Protein AF-A0AAU5ZJ10-F1 (afdb_monomer_lite)

Foldseek 3Di:
DDDDDDDDDDDDDDDDDDDDDDDDDDDDDDDDDDDDDDDDDDDDDDDDDDDDDDDDDDDDDDDDDDDDDDDDDDPDPPDPPPPDDPVDPVLVVDPCQVVLLVLLVVLCVLAPVNPPDDDSPPRSVNSVVCNVVSNVRSQLSVCLAFAFKFKFWDDCPPPLAWDKDKAALDPLCQVLVVVVQVPDPPVDRDRSVRGQDRQCDVVVPVPPGSQVSNQSSVCVVNVHPGGDGNAAMKIFGWGFDDWDDDPPIIMTMTGRQWIWGFHDPPSPSARAETEDIDGRNNSPPVCSRLVRVVVCVVSGNHQEYDDDADPVRQVSCVVRPVNRVVRHD

Radius of gyration: 29.79 Å; chains: 1; bounding box: 66×53×125 Å

Secondary structure (DSSP, 8-state):
-------PPP---------------PPPP--------PPPP--------------------------------------------GGG-TTTS-TTHHHHHHHHHHHHHH-TT-TT---TTS-HHHHHHHHHHHHHHHHHHHHHHH--EEEEESPPPGGG--EEEEEE-SHHHHHHHHHHHTTS--SS---HHHHHHHHS-TT--STTSHHHHHHHHHHHHHT-SS---S-SEEEEEEEEEEEEEETTEEEEEEEEEEEEEEE-SSSSS---EEEEEEE-GGGTTTTHHHHHHHHHHHHS---EEPSPPPHHHHHHHHHH-GGGSTT--

Sequence (329 aa):
MDAAGWKPRLRGSCDSHQATHRDDRPFPRPGYSVGCCSPWPRRNAIADASARSGSGTISTTTNTGANQHGGHRRQEHFLDIPNNDESTDPATLSKLNEPIRAAYRALRALDPTDAAFGPADDHLLSVANQLGSAFEYAMYGIDVEFGPFVSWRGLPGPQWAVQVLVVATDESAAGAIEAVNKWGRMSEPVDPDDLTSYVLDDEQEWDGSSLDRAGRAYRRDCGWDFSPGQGGLYLLAVTPYSSMSFGNDDMCYGAVAGFAIVHDRDADGDYESLAHLWVAKVWRRRGVAAGLLRVARGRFPISGVEGPVTDDGLALIRASAPDLISNAE

Structure (mmCIF, N/CA/C/O backbone):
data_AF-A0AAU5ZJ10-F1
#
_entry.id   AF-A0AAU5ZJ10-F1
#
loop_
_atom_site.group_PDB
_atom_site.id
_atom_site.type_symbol
_atom_site.label_atom_id
_atom_site.label_alt_id
_atom_site.label_comp_id
_atom_site.label_asym_id
_atom_site.label_entity_id
_atom_site.label_seq_id
_atom_site.pdbx_PDB_ins_code
_atom_site.Cartn_x
_atom_site.Cartn_y
_atom_site.Cartn_z
_atom_site.occupancy
_atom_site.B_iso_or_equiv
_atom_site.auth_seq_id
_atom_site.auth_comp_id
_atom_site.auth_asym_id
_atom_site.auth_atom_id
_atom_site.pdbx_PDB_model_num
ATOM 1 N N . MET A 1 1 ? 22.600 27.211 55.222 1.00 39.25 1 MET A N 1
ATOM 2 C CA . MET A 1 1 ? 21.532 26.932 54.232 1.00 39.25 1 MET A CA 1
ATOM 3 C C . MET A 1 1 ? 22.285 26.496 53.003 1.00 39.25 1 MET A C 1
ATOM 5 O O . MET A 1 1 ? 22.772 27.329 52.249 1.00 39.25 1 MET A O 1
ATOM 9 N N . ASP A 1 2 ? 22.549 25.197 52.952 1.00 31.30 2 ASP A N 1
ATOM 10 C CA . ASP A 1 2 ? 23.723 24.670 52.273 1.00 31.30 2 ASP A CA 1
ATOM 11 C C . ASP A 1 2 ? 23.341 24.178 50.884 1.00 31.30 2 ASP A C 1
ATOM 13 O O . ASP A 1 2 ? 22.518 23.279 50.719 1.00 31.30 2 ASP A O 1
ATOM 17 N N . ALA A 1 3 ? 23.955 24.807 49.887 1.00 35.09 3 ALA A N 1
ATOM 18 C CA . ALA A 1 3 ? 23.968 24.361 48.510 1.00 35.09 3 ALA A CA 1
ATOM 19 C C . ALA A 1 3 ? 25.043 23.276 48.359 1.00 35.09 3 ALA A C 1
ATOM 21 O O . ALA A 1 3 ? 26.231 23.548 48.534 1.00 35.09 3 ALA A O 1
ATOM 22 N N . ALA A 1 4 ? 24.639 22.056 48.006 1.00 37.00 4 ALA A N 1
ATOM 23 C CA . ALA A 1 4 ? 25.556 20.991 47.619 1.00 37.00 4 ALA A CA 1
ATOM 24 C C . ALA A 1 4 ? 25.268 20.570 46.174 1.00 37.00 4 ALA A C 1
ATOM 26 O O . ALA A 1 4 ? 24.202 20.051 45.850 1.00 37.00 4 ALA A O 1
ATOM 27 N N . GLY A 1 5 ? 26.242 20.863 45.311 1.00 29.67 5 GLY A N 1
ATOM 28 C CA . GLY A 1 5 ? 26.222 20.603 43.881 1.00 29.67 5 GLY A CA 1
ATOM 29 C C . GLY A 1 5 ? 26.351 19.127 43.512 1.00 29.67 5 GLY A C 1
ATOM 30 O O . GLY A 1 5 ? 27.004 18.330 44.186 1.00 29.67 5 GLY A O 1
ATOM 31 N N . TRP A 1 6 ? 25.758 18.795 42.372 1.00 26.70 6 TRP A N 1
ATOM 32 C CA . TRP A 1 6 ? 25.850 17.496 41.721 1.00 26.70 6 TRP A CA 1
ATOM 33 C C . TRP A 1 6 ? 26.920 17.550 40.620 1.00 26.70 6 TRP A C 1
ATOM 35 O O . TRP A 1 6 ? 26.883 18.419 39.751 1.00 26.70 6 TRP A O 1
ATOM 45 N N . LYS A 1 7 ? 27.886 16.624 40.659 1.00 30.64 7 LYS A N 1
ATOM 46 C CA . LYS A 1 7 ? 28.851 16.353 39.577 1.00 30.64 7 LYS A CA 1
ATOM 47 C C . LYS A 1 7 ? 28.584 14.955 39.005 1.00 30.64 7 LYS A C 1
ATOM 49 O O . LYS A 1 7 ? 28.450 14.027 39.803 1.00 30.64 7 LYS A O 1
ATOM 54 N N . PRO A 1 8 ? 28.607 14.751 37.677 1.00 33.84 8 PRO A N 1
ATOM 55 C CA . PRO A 1 8 ? 28.562 13.415 37.098 1.00 33.84 8 PRO A CA 1
ATOM 56 C C . PRO A 1 8 ? 29.967 12.792 37.047 1.00 33.84 8 PRO A C 1
ATOM 58 O O . PRO A 1 8 ? 30.943 13.437 36.658 1.00 33.84 8 PRO A O 1
ATOM 61 N N . ARG A 1 9 ? 30.072 11.516 37.438 1.00 32.16 9 ARG A N 1
ATOM 62 C CA . ARG A 1 9 ? 31.247 10.664 37.198 1.00 32.16 9 ARG A CA 1
ATOM 63 C C . ARG A 1 9 ? 31.046 9.881 35.899 1.00 32.16 9 ARG A C 1
ATOM 65 O O . ARG A 1 9 ? 30.103 9.109 35.788 1.00 32.16 9 ARG A O 1
ATOM 72 N N . LEU A 1 10 ? 31.981 10.041 34.966 1.00 34.00 10 LEU A N 1
ATOM 73 C CA . LEU A 1 10 ? 32.241 9.122 33.856 1.00 34.00 10 LEU A CA 1
ATOM 74 C C . LEU A 1 10 ? 33.297 8.093 34.292 1.00 34.00 10 LEU A C 1
ATOM 76 O O . LEU A 1 10 ? 34.343 8.512 34.792 1.00 34.00 10 LEU A O 1
ATOM 80 N N . ARG A 1 11 ? 33.056 6.791 34.060 1.00 31.03 11 ARG A N 1
ATOM 81 C CA . ARG A 1 11 ? 34.005 5.801 33.481 1.00 31.03 11 ARG A CA 1
ATOM 82 C C . ARG A 1 11 ? 33.529 4.348 33.634 1.00 31.03 11 ARG A C 1
ATOM 84 O O . ARG A 1 11 ? 33.047 3.957 34.690 1.00 31.03 11 ARG A O 1
ATOM 91 N N . GLY A 1 12 ? 33.808 3.572 32.585 1.00 29.55 12 GLY A N 1
ATOM 92 C CA . GLY A 1 12 ? 33.719 2.109 32.469 1.00 29.55 12 GLY A CA 1
ATOM 93 C C . GLY A 1 12 ? 33.234 1.780 31.053 1.00 29.55 12 GLY A C 1
ATOM 94 O O . GLY A 1 12 ? 32.042 1.865 30.812 1.00 29.55 12 GLY A O 1
ATOM 95 N N . SER A 1 13 ? 34.067 1.678 30.009 1.00 31.50 13 SER A N 1
ATOM 96 C CA . SER A 1 13 ? 35.172 0.731 29.765 1.00 31.50 13 SER A CA 1
ATOM 97 C C . SER A 1 13 ? 34.749 -0.720 29.975 1.00 31.50 13 SER A C 1
ATOM 99 O O . SER A 1 13 ? 34.896 -1.232 31.079 1.00 31.50 13 SER A O 1
ATOM 101 N N . CYS A 1 14 ? 34.273 -1.364 28.908 1.00 29.98 14 CYS A N 1
ATOM 102 C CA . CYS A 1 14 ? 34.275 -2.816 28.776 1.00 29.98 14 CYS A CA 1
ATOM 103 C C . CYS A 1 14 ? 34.823 -3.172 27.397 1.00 29.98 14 CYS A C 1
ATOM 105 O O . CYS A 1 14 ? 34.264 -2.790 26.368 1.00 29.98 14 CYS A O 1
ATOM 107 N N . ASP A 1 15 ? 35.949 -3.868 27.446 1.00 30.17 15 ASP A N 1
ATOM 108 C CA . ASP A 1 15 ? 36.677 -4.420 26.327 1.00 30.17 15 ASP A CA 1
ATOM 109 C C . ASP A 1 15 ? 35.921 -5.563 25.644 1.00 30.17 15 ASP A C 1
ATOM 111 O O . ASP A 1 15 ? 35.110 -6.290 26.220 1.00 30.17 15 ASP A O 1
ATOM 115 N N . SER A 1 16 ? 36.279 -5.685 24.374 1.00 32.59 16 SER A N 1
ATOM 116 C CA . SER A 1 16 ? 36.190 -6.812 23.458 1.00 32.59 16 SER A CA 1
ATOM 117 C C . SER A 1 16 ? 36.130 -8.216 24.074 1.00 32.59 16 SER A C 1
ATOM 119 O O . SER A 1 16 ? 37.069 -8.651 24.736 1.00 32.59 16 SER A O 1
ATOM 121 N N . HIS A 1 17 ? 35.132 -8.995 23.651 1.00 31.25 17 HIS A N 1
ATOM 122 C CA . HIS A 1 17 ? 35.279 -10.438 23.481 1.00 31.25 17 HIS A CA 1
ATOM 123 C C . HIS A 1 17 ? 34.792 -10.851 22.091 1.00 31.25 17 HIS A C 1
ATOM 125 O O . HIS A 1 17 ? 33.609 -10.784 21.766 1.00 31.25 17 HIS A O 1
ATOM 131 N N . GLN A 1 18 ? 35.754 -11.275 21.273 1.00 33.09 18 GLN A N 1
ATOM 132 C CA . GLN A 1 18 ? 35.530 -12.101 20.097 1.00 33.09 18 GLN A CA 1
ATOM 133 C C . GLN A 1 18 ? 34.980 -13.463 20.538 1.00 33.09 18 GLN A C 1
ATOM 135 O O . GLN A 1 18 ? 35.544 -14.103 21.425 1.00 33.09 18 GLN A O 1
ATOM 140 N N . ALA A 1 19 ? 33.922 -13.922 19.876 1.00 30.83 19 ALA A N 1
ATOM 141 C CA . ALA A 1 19 ? 33.527 -15.324 19.853 1.00 30.83 19 ALA A CA 1
ATOM 142 C C . ALA A 1 19 ? 33.147 -15.692 18.415 1.00 30.83 19 ALA A C 1
ATOM 144 O O . ALA A 1 19 ? 32.050 -15.426 17.930 1.00 30.83 19 ALA A O 1
ATOM 145 N N . THR A 1 20 ? 34.124 -16.266 17.723 1.00 34.19 20 THR A N 1
ATOM 146 C CA . THR A 1 20 ? 33.994 -16.983 16.459 1.00 34.19 20 THR A CA 1
ATOM 147 C C . THR A 1 20 ? 33.373 -18.353 16.718 1.00 34.19 20 THR A C 1
ATOM 149 O O . THR A 1 20 ? 34.029 -19.202 17.314 1.00 34.19 20 THR A O 1
ATOM 152 N N . HIS A 1 21 ? 32.135 -18.573 16.280 1.00 30.94 21 HIS A N 1
ATOM 153 C CA . HIS A 1 21 ? 31.636 -19.864 15.784 1.00 30.94 21 HIS A CA 1
ATOM 154 C C . HIS A 1 21 ? 30.165 -19.701 15.395 1.00 30.94 21 HIS A C 1
ATOM 156 O O . HIS A 1 21 ? 29.316 -19.514 16.267 1.00 30.94 21 HIS A O 1
ATOM 162 N N . ARG A 1 22 ? 29.837 -19.807 14.104 1.00 29.83 22 ARG A N 1
ATOM 163 C CA . ARG A 1 22 ? 28.499 -20.250 13.708 1.00 29.83 22 ARG A CA 1
ATOM 164 C C . ARG A 1 22 ? 28.527 -20.947 12.358 1.00 29.83 22 ARG A C 1
ATOM 166 O O . ARG A 1 22 ? 29.071 -20.431 11.393 1.00 29.83 22 ARG A O 1
ATOM 173 N N . ASP A 1 23 ? 27.963 -22.143 12.411 1.00 31.19 23 ASP A N 1
ATOM 174 C CA . ASP A 1 23 ? 27.851 -23.178 11.400 1.00 31.19 23 ASP A CA 1
ATOM 175 C C . ASP A 1 23 ? 27.377 -22.707 10.023 1.00 31.19 23 ASP A C 1
ATOM 177 O O . ASP A 1 23 ? 26.283 -22.162 9.866 1.00 31.19 23 ASP A O 1
ATOM 181 N N . ASP A 1 24 ? 28.168 -23.074 9.018 1.00 33.62 24 ASP A N 1
ATOM 182 C CA . ASP A 1 24 ? 27.747 -23.234 7.635 1.00 33.62 24 ASP A CA 1
ATOM 183 C C . ASP A 1 24 ? 26.918 -24.518 7.496 1.00 33.62 24 ASP A C 1
ATOM 185 O O . ASP A 1 24 ? 27.488 -25.608 7.434 1.00 33.62 24 ASP A O 1
ATOM 189 N N . ARG A 1 25 ? 25.584 -24.412 7.389 1.00 32.62 25 ARG A N 1
ATOM 190 C CA . ARG A 1 25 ? 24.760 -25.370 6.622 1.00 32.62 25 ARG A CA 1
ATOM 191 C C . ARG A 1 25 ? 23.538 -24.694 5.983 1.00 32.62 25 ARG A C 1
ATOM 193 O O . ARG A 1 25 ? 22.911 -23.843 6.610 1.00 32.62 25 ARG A O 1
ATOM 200 N N . PRO A 1 26 ? 23.171 -25.096 4.753 1.00 31.06 26 PRO A N 1
ATOM 201 C CA . PRO A 1 26 ? 22.108 -24.470 3.979 1.00 31.06 26 PRO A CA 1
ATOM 202 C C . PRO A 1 26 ? 20.724 -24.922 4.460 1.00 31.06 26 PRO A C 1
ATOM 204 O O . PRO A 1 26 ? 20.459 -26.116 4.602 1.00 31.06 26 PRO A O 1
ATOM 207 N N . PHE A 1 27 ? 19.816 -23.967 4.660 1.00 27.80 27 PHE A N 1
ATOM 208 C CA . PHE A 1 27 ? 18.394 -24.260 4.822 1.00 27.80 27 PHE A CA 1
ATOM 209 C C . PHE A 1 27 ? 17.778 -24.636 3.463 1.00 27.80 27 PHE A C 1
ATOM 211 O O . PHE A 1 27 ? 17.961 -23.894 2.492 1.00 27.80 27 PHE A O 1
ATOM 218 N N . PRO A 1 28 ? 17.017 -25.740 3.364 1.00 30.28 28 PRO A N 1
ATOM 219 C CA . PRO A 1 28 ? 16.229 -26.025 2.176 1.00 30.28 28 PRO A CA 1
ATOM 220 C C . PRO A 1 28 ? 15.039 -25.060 2.121 1.00 30.28 28 PRO A C 1
ATOM 222 O O . PRO A 1 28 ? 14.307 -24.907 3.096 1.00 30.28 28 PRO A O 1
ATOM 225 N N . ARG A 1 29 ? 14.836 -24.413 0.970 1.00 28.98 29 ARG A N 1
ATOM 226 C CA . ARG A 1 29 ? 13.587 -23.710 0.651 1.00 28.98 29 ARG A CA 1
ATOM 227 C C . ARG A 1 29 ? 12.523 -24.748 0.276 1.00 28.98 29 ARG A C 1
ATOM 229 O O . ARG A 1 29 ? 12.745 -25.466 -0.698 1.00 28.98 29 ARG A O 1
ATOM 236 N N . PRO A 1 30 ? 11.355 -24.800 0.930 1.00 29.78 30 PRO A N 1
ATOM 237 C CA . PRO A 1 30 ? 10.164 -25.339 0.306 1.00 29.78 30 PRO A CA 1
ATOM 238 C C . PRO A 1 30 ? 9.442 -24.186 -0.397 1.00 29.78 30 PRO A C 1
ATOM 240 O O . PRO A 1 30 ? 8.893 -23.292 0.247 1.00 29.78 30 PRO A O 1
ATOM 243 N N . GLY A 1 31 ? 9.475 -24.191 -1.728 1.00 29.11 31 GLY A N 1
ATOM 244 C CA . GLY A 1 31 ? 8.540 -23.410 -2.524 1.00 29.11 31 GLY A CA 1
ATOM 245 C C . GLY A 1 31 ? 7.153 -24.031 -2.401 1.00 29.11 31 GLY A C 1
ATOM 246 O O . GLY A 1 31 ? 6.938 -25.143 -2.870 1.00 29.11 31 GLY A O 1
ATOM 247 N N . TYR A 1 32 ? 6.226 -23.312 -1.778 1.00 24.42 32 TYR A N 1
ATOM 248 C CA . TYR A 1 32 ? 4.798 -23.570 -1.901 1.00 24.42 32 TYR A CA 1
ATOM 249 C C . TYR A 1 32 ? 4.169 -22.326 -2.523 1.00 24.42 32 TYR A C 1
ATOM 251 O O . TYR A 1 32 ? 4.010 -21.308 -1.856 1.00 24.42 32 TYR A O 1
ATOM 259 N N . SER A 1 33 ? 3.853 -22.397 -3.819 1.00 23.70 33 SER A N 1
ATOM 260 C CA . SER A 1 33 ? 2.869 -21.502 -4.422 1.00 23.70 33 SER A CA 1
ATOM 261 C C . SER A 1 33 ? 1.510 -22.173 -4.260 1.00 23.70 33 SER A C 1
ATOM 263 O O . SER A 1 33 ? 1.249 -23.203 -4.884 1.00 23.70 33 SER A O 1
ATOM 265 N N . VAL A 1 34 ? 0.660 -21.623 -3.404 1.00 22.53 34 VAL A N 1
ATOM 266 C CA . VAL A 1 34 ? -0.744 -22.023 -3.318 1.00 22.53 34 VAL A CA 1
ATOM 267 C C . VAL A 1 34 ? -1.533 -20.896 -3.965 1.00 22.53 34 VAL A C 1
ATOM 269 O O . VAL A 1 34 ? -1.703 -19.833 -3.379 1.00 22.53 34 VAL A O 1
ATOM 272 N N . GLY A 1 35 ? -1.924 -21.102 -5.221 1.00 26.34 35 GLY A N 1
ATOM 273 C CA . GLY A 1 35 ? -2.884 -20.240 -5.894 1.00 26.34 35 GLY A CA 1
ATOM 274 C C . GLY A 1 35 ? -4.283 -20.579 -5.396 1.00 26.34 35 GLY A C 1
ATOM 275 O O . GLY A 1 35 ? -4.758 -21.686 -5.632 1.00 26.34 35 GLY A O 1
ATOM 276 N N . CYS A 1 36 ? -4.929 -19.629 -4.726 1.00 24.03 36 CYS A N 1
ATOM 277 C CA . CYS A 1 36 ? -6.344 -19.692 -4.380 1.00 24.03 36 CYS A CA 1
ATOM 278 C C . CYS A 1 36 ? -7.002 -18.367 -4.778 1.00 24.03 36 CYS A C 1
ATOM 280 O O . CYS A 1 36 ? -7.146 -17.468 -3.957 1.00 24.03 36 CYS A O 1
ATOM 282 N N . CYS A 1 37 ? -7.414 -18.257 -6.042 1.00 26.47 37 CYS A N 1
ATOM 283 C CA . CYS A 1 37 ? -8.462 -17.317 -6.427 1.00 26.47 37 CYS A CA 1
ATOM 284 C C . CYS A 1 37 ? -9.805 -17.984 -6.105 1.00 26.47 37 CYS A C 1
ATOM 286 O O . CYS A 1 37 ? -10.265 -18.843 -6.858 1.00 26.47 37 CYS A O 1
ATOM 288 N N . SER A 1 38 ? -10.428 -17.613 -4.988 1.00 27.84 38 SER A N 1
ATOM 289 C CA . SER A 1 38 ? -11.866 -17.832 -4.807 1.00 27.84 38 SER A CA 1
ATOM 290 C C . SER A 1 38 ? -12.598 -16.618 -5.384 1.00 27.84 38 SER A C 1
ATOM 292 O O . SER A 1 38 ? -12.324 -15.501 -4.947 1.00 27.84 38 SER A O 1
ATOM 294 N N . PRO A 1 39 ? -13.507 -16.787 -6.359 1.00 32.47 39 PRO A N 1
ATOM 295 C CA . PRO A 1 39 ? -14.248 -15.669 -6.921 1.00 32.47 39 PRO A CA 1
ATOM 296 C C . PRO A 1 39 ? -15.256 -15.143 -5.896 1.00 32.47 39 PRO A C 1
ATOM 298 O O . PRO A 1 39 ? -16.081 -15.896 -5.374 1.00 32.47 39 PRO A O 1
ATOM 301 N N . TRP A 1 40 ? -15.224 -13.836 -5.640 1.00 34.19 40 TRP A N 1
ATOM 302 C CA . TRP A 1 40 ? -16.345 -13.155 -4.999 1.00 34.19 40 TRP A CA 1
ATOM 303 C C . TRP A 1 40 ? -17.604 -13.281 -5.874 1.00 34.19 40 TRP A C 1
ATOM 305 O O . TRP A 1 40 ? -17.517 -13.198 -7.105 1.00 34.19 40 TRP A O 1
ATOM 315 N N . PRO A 1 41 ? -18.799 -13.453 -5.283 1.00 33.50 41 PRO A N 1
ATOM 316 C CA . PRO A 1 41 ? -20.035 -13.421 -6.046 1.00 33.50 41 PRO A CA 1
ATOM 317 C C . PRO A 1 41 ? -20.285 -11.992 -6.538 1.00 33.50 41 PRO A C 1
ATOM 319 O O . PRO A 1 41 ? -20.488 -11.077 -5.742 1.00 33.50 41 PRO A O 1
ATOM 322 N N . ARG A 1 42 ? -20.315 -11.803 -7.865 1.00 32.56 42 ARG A N 1
ATOM 323 C CA . ARG A 1 42 ? -20.806 -10.573 -8.502 1.00 32.56 42 ARG A CA 1
ATOM 324 C C . ARG A 1 42 ? -22.225 -10.286 -7.999 1.00 32.56 42 ARG A C 1
ATOM 326 O O . ARG A 1 42 ? -23.173 -10.938 -8.435 1.00 32.56 42 ARG A O 1
ATOM 333 N N . ARG A 1 43 ? -22.389 -9.314 -7.099 1.00 31.03 43 ARG A N 1
ATOM 334 C CA . ARG A 1 43 ? -23.691 -8.697 -6.828 1.00 31.03 43 ARG A CA 1
ATOM 335 C C . ARG A 1 43 ? -23.758 -7.356 -7.541 1.00 31.03 43 ARG A C 1
ATOM 337 O O . ARG A 1 43 ? -22.939 -6.475 -7.319 1.00 31.03 43 ARG A O 1
ATOM 344 N N . ASN A 1 44 ? -24.752 -7.256 -8.418 1.00 31.42 44 ASN A N 1
ATOM 345 C CA . ASN A 1 44 ? -25.178 -6.032 -9.075 1.00 31.42 44 ASN A CA 1
ATOM 346 C C . ASN A 1 44 ? -25.602 -5.002 -8.019 1.00 31.42 44 ASN A C 1
ATOM 348 O O . ASN A 1 44 ? -26.527 -5.274 -7.254 1.00 31.42 44 ASN A O 1
ATOM 352 N N . ALA A 1 45 ? -24.997 -3.818 -8.043 1.00 33.44 45 ALA A N 1
ATOM 353 C CA . ALA A 1 45 ? -25.638 -2.603 -7.562 1.00 33.44 45 ALA A CA 1
ATOM 354 C C . ALA A 1 45 ? -26.006 -1.762 -8.794 1.00 33.44 45 ALA A C 1
ATOM 356 O O . ALA A 1 45 ? -25.146 -1.356 -9.573 1.00 33.44 45 ALA A O 1
ATOM 357 N N . ILE A 1 46 ? -27.312 -1.609 -9.007 1.00 32.09 46 ILE A N 1
ATOM 358 C CA . ILE A 1 46 ? -27.947 -0.754 -10.013 1.00 32.09 46 ILE A CA 1
ATOM 359 C C . ILE A 1 46 ? -28.138 0.638 -9.394 1.00 32.09 46 ILE A C 1
ATOM 361 O O . ILE A 1 46 ? -28.672 0.687 -8.294 1.00 32.09 46 ILE A O 1
ATOM 365 N N . ALA A 1 47 ? -27.731 1.673 -10.151 1.00 35.34 47 ALA A N 1
ATOM 366 C CA . ALA A 1 47 ? -28.261 3.049 -10.328 1.00 35.34 47 ALA A CA 1
ATOM 367 C C . ALA A 1 47 ? -28.765 3.845 -9.087 1.00 35.34 47 ALA A C 1
ATOM 369 O O . ALA A 1 47 ? -29.395 3.303 -8.195 1.00 35.34 47 ALA A O 1
ATOM 370 N N . ASP A 1 48 ? -28.622 5.170 -8.979 1.00 32.97 48 ASP A N 1
ATOM 371 C CA . ASP A 1 48 ? -28.898 6.181 -10.004 1.00 32.97 48 ASP A CA 1
ATOM 372 C C . ASP A 1 48 ? -28.515 7.608 -9.524 1.00 32.97 48 ASP A C 1
ATOM 374 O O . ASP A 1 48 ? -28.319 7.825 -8.329 1.00 32.97 48 ASP A O 1
ATOM 378 N N . ALA A 1 49 ? -28.575 8.568 -10.462 1.00 30.16 49 ALA A N 1
ATOM 379 C CA . ALA A 1 49 ? -28.516 10.043 -10.348 1.00 30.16 49 ALA A CA 1
ATOM 380 C C . ALA A 1 49 ? -27.118 10.714 -10.384 1.00 30.16 49 ALA A C 1
ATOM 382 O O . ALA A 1 49 ? -26.240 10.402 -9.600 1.00 30.16 49 ALA A O 1
ATOM 383 N N . SER A 1 50 ? -26.840 11.728 -11.212 1.00 32.41 50 SER A N 1
ATOM 384 C CA . SER A 1 50 ? -27.623 12.418 -12.245 1.00 32.41 50 SER A CA 1
ATOM 385 C C . SER A 1 50 ? -26.695 13.194 -13.188 1.00 32.41 50 SER A C 1
ATOM 387 O O . SER A 1 50 ? -25.668 13.737 -12.795 1.00 32.41 50 SER A O 1
ATOM 389 N N . ALA A 1 51 ? -27.126 13.269 -14.444 1.00 33.66 51 ALA A N 1
ATOM 390 C CA . ALA A 1 51 ? -26.484 13.927 -15.570 1.00 33.66 51 ALA A CA 1
ATOM 391 C C . ALA A 1 51 ? -26.598 15.466 -15.575 1.00 33.66 51 ALA A C 1
ATOM 393 O O . ALA A 1 51 ? -27.617 16.021 -15.170 1.00 33.66 51 ALA A O 1
ATOM 394 N N . ARG A 1 52 ? -25.617 16.131 -16.208 1.00 32.47 52 ARG A N 1
ATOM 395 C CA . ARG A 1 52 ? -25.764 17.348 -17.044 1.00 32.47 52 ARG A CA 1
ATOM 396 C C . ARG A 1 52 ? -24.594 17.370 -18.045 1.00 32.47 52 ARG A C 1
ATOM 398 O O . ARG A 1 52 ? -23.450 17.504 -17.652 1.00 32.47 52 ARG A O 1
ATOM 405 N N . SER A 1 53 ? -24.821 16.984 -19.303 1.00 34.81 53 SER A N 1
ATOM 406 C CA . SER A 1 53 ? -25.205 17.859 -20.429 1.00 34.81 53 SER A CA 1
ATOM 407 C C . SER A 1 53 ? -24.077 18.790 -20.895 1.00 34.81 53 SER A C 1
ATOM 409 O O . SER A 1 53 ? -23.924 19.891 -20.374 1.00 34.81 53 SER A O 1
ATOM 411 N N . GLY A 1 54 ? -23.380 18.386 -21.960 1.00 32.66 54 GLY A N 1
ATOM 412 C CA . GLY A 1 54 ? -22.429 19.214 -22.705 1.00 32.66 54 GLY A CA 1
ATOM 413 C C . GLY A 1 54 ? -22.180 18.649 -24.103 1.00 32.66 54 GLY A C 1
ATOM 414 O O . GLY A 1 54 ? -21.169 18.011 -24.354 1.00 32.66 54 GLY A O 1
ATOM 415 N N . SER A 1 55 ? -23.159 18.840 -24.988 1.00 37.06 55 SER A N 1
ATOM 416 C CA . SER A 1 55 ? -23.147 18.483 -26.412 1.00 37.06 55 SER A CA 1
ATOM 417 C C . SER A 1 55 ? -22.039 19.222 -27.177 1.00 37.06 55 SER A C 1
ATOM 419 O O . SER A 1 55 ? -22.062 20.449 -27.239 1.00 37.06 55 SER A O 1
ATOM 421 N N . GLY A 1 56 ? -21.124 18.485 -27.815 1.00 33.09 56 GLY A N 1
ATOM 422 C CA . GLY A 1 56 ? -20.086 19.013 -28.706 1.00 33.09 56 GLY A CA 1
ATOM 423 C C . GLY A 1 56 ? -20.056 18.251 -30.032 1.00 33.09 56 GLY A C 1
ATOM 424 O O . GLY A 1 56 ? -19.686 17.085 -30.091 1.00 33.09 56 GLY A O 1
ATOM 425 N N . THR A 1 57 ? -20.511 18.930 -31.075 1.00 36.84 57 THR A N 1
ATOM 426 C CA . THR A 1 57 ? -20.834 18.471 -32.429 1.00 36.84 57 THR A CA 1
ATOM 427 C C . THR A 1 57 ? -19.632 17.939 -33.222 1.00 36.84 57 THR A C 1
ATOM 429 O O . THR A 1 57 ? -18.599 18.595 -33.320 1.00 36.84 57 THR A O 1
ATOM 432 N N . ILE A 1 58 ? -19.811 16.784 -33.872 1.00 38.16 58 ILE A N 1
ATOM 433 C CA . ILE A 1 58 ? -18.914 16.228 -34.896 1.00 38.16 58 ILE A CA 1
ATOM 434 C C . ILE A 1 58 ? -19.195 16.938 -36.227 1.00 38.16 58 ILE A C 1
ATOM 436 O O . ILE A 1 58 ? -20.286 16.807 -36.784 1.00 38.16 58 ILE A O 1
ATOM 440 N N . SER A 1 59 ? -18.210 17.665 -36.756 1.00 36.12 59 SER A N 1
ATOM 441 C CA . SER A 1 59 ? -18.247 18.194 -38.124 1.00 36.12 59 SER A CA 1
ATOM 442 C C . SER A 1 59 ? -17.594 17.202 -39.081 1.00 36.12 59 SER A C 1
ATOM 444 O O . SER A 1 59 ? -16.378 17.035 -39.106 1.00 36.12 59 SER A O 1
ATOM 446 N N . THR A 1 60 ? -18.440 16.553 -39.875 1.00 34.91 60 THR A N 1
ATOM 447 C CA . THR A 1 60 ? -18.066 15.685 -40.993 1.00 34.91 60 THR A CA 1
ATOM 448 C C . THR A 1 60 ? -17.929 16.554 -42.240 1.00 34.91 60 THR A C 1
ATOM 450 O O . THR A 1 60 ? -18.929 17.066 -42.740 1.00 34.91 60 THR A O 1
ATOM 453 N N . THR A 1 61 ? -16.715 16.740 -42.757 1.00 33.78 61 THR A N 1
ATOM 454 C CA . THR A 1 61 ? -16.505 17.454 -44.025 1.00 33.78 61 THR A CA 1
ATOM 455 C C . THR A 1 61 ? -16.441 16.446 -45.166 1.00 33.78 61 THR A C 1
ATOM 457 O O . THR A 1 61 ? -15.414 15.824 -45.424 1.00 33.78 61 THR A O 1
ATOM 460 N N . THR A 1 62 ? -17.563 16.278 -45.861 1.00 40.41 62 THR A N 1
ATOM 461 C CA . THR A 1 62 ? -17.626 15.697 -47.205 1.00 40.41 62 THR A CA 1
ATOM 462 C C . THR A 1 62 ? -16.973 16.646 -48.201 1.00 40.41 62 THR A C 1
ATOM 464 O O . THR A 1 62 ? -17.395 17.797 -48.302 1.00 40.41 62 THR A O 1
ATOM 467 N N . ASN A 1 63 ? -16.007 16.163 -48.985 1.00 35.00 63 ASN A N 1
ATOM 468 C CA . ASN A 1 63 ? -15.613 16.831 -50.221 1.00 35.00 63 ASN A CA 1
ATOM 469 C C . ASN A 1 63 ? -15.596 15.828 -51.376 1.00 35.00 63 ASN A C 1
ATOM 471 O O . ASN A 1 63 ? -14.699 14.999 -51.517 1.00 35.00 63 ASN A O 1
ATOM 475 N N . THR A 1 64 ? -16.649 15.923 -52.181 1.00 40.47 64 THR A N 1
ATOM 476 C CA . THR A 1 64 ? -16.850 15.231 -53.449 1.00 40.47 64 THR A CA 1
ATOM 477 C C . THR A 1 64 ? -16.257 16.114 -54.541 1.00 40.47 64 THR A C 1
ATOM 479 O O . THR A 1 64 ? -16.780 17.191 -54.815 1.00 40.47 64 THR A O 1
ATOM 482 N N . GLY A 1 65 ? -15.163 15.680 -55.160 1.00 38.53 65 GLY A N 1
ATOM 483 C CA . GLY A 1 65 ? -14.515 16.396 -56.256 1.00 38.53 65 GLY A CA 1
ATOM 484 C C . GLY A 1 65 ? -14.136 15.434 -57.367 1.00 38.53 65 GLY A C 1
ATOM 485 O O . GLY A 1 65 ? -13.030 14.904 -57.387 1.00 38.53 65 GLY A O 1
ATOM 486 N N . ALA A 1 66 ? -15.076 15.194 -58.277 1.00 46.16 66 ALA A N 1
ATOM 487 C CA . ALA A 1 66 ? -14.818 14.547 -59.550 1.00 46.16 66 ALA A CA 1
ATOM 488 C C . ALA A 1 66 ? -13.954 15.467 -60.423 1.00 46.16 66 ALA A C 1
ATOM 490 O O . ALA A 1 66 ? -14.330 16.610 -60.661 1.00 46.16 66 ALA A O 1
ATOM 491 N N . ASN A 1 67 ? -12.839 14.957 -60.943 1.00 42.84 67 ASN A N 1
ATOM 492 C CA . ASN A 1 67 ? -12.285 15.451 -62.197 1.00 42.84 67 ASN A CA 1
ATOM 493 C C . ASN A 1 67 ? -11.542 14.331 -62.926 1.00 42.84 67 ASN A C 1
ATOM 495 O O . ASN A 1 67 ? -10.501 13.840 -62.497 1.00 42.84 67 ASN A O 1
ATOM 499 N N . GLN A 1 68 ? -12.141 13.932 -64.044 1.00 45.72 68 GLN A N 1
ATOM 500 C CA . GLN A 1 68 ? -11.526 13.139 -65.092 1.00 45.72 68 GLN A CA 1
ATOM 501 C C . GLN A 1 68 ? -10.631 14.067 -65.912 1.00 45.72 68 GLN A C 1
ATOM 503 O O . GLN A 1 68 ? -11.136 15.022 -66.488 1.00 45.72 68 GLN A O 1
ATOM 508 N N . HIS A 1 69 ? -9.346 13.751 -66.040 1.00 42.66 69 HIS A N 1
ATOM 509 C CA . HIS A 1 69 ? -8.587 14.081 -67.243 1.00 42.66 69 HIS A CA 1
ATOM 510 C C . HIS A 1 69 ? -7.479 13.054 -67.456 1.00 42.66 69 HIS A C 1
ATOM 512 O O . HIS A 1 69 ? -6.639 12.816 -66.592 1.00 42.66 69 HIS A O 1
ATOM 518 N N . GLY A 1 70 ? -7.533 12.415 -68.625 1.00 45.25 70 GLY A N 1
ATOM 519 C CA . GLY A 1 70 ? -6.494 11.530 -69.116 1.00 45.25 70 GLY A CA 1
ATOM 520 C C . GLY A 1 70 ? -5.227 12.300 -69.472 1.00 45.25 70 GLY A C 1
ATOM 521 O O . GLY A 1 70 ? -5.272 13.452 -69.894 1.00 45.25 70 GLY A O 1
ATOM 522 N N . GLY A 1 71 ? -4.091 11.629 -69.328 1.00 37.97 71 GLY A N 1
ATOM 523 C CA . GLY A 1 71 ? -2.803 12.182 -69.708 1.00 37.97 71 GLY A CA 1
ATOM 524 C C . GLY A 1 71 ? -1.679 11.214 -69.387 1.00 37.97 71 GLY A C 1
ATOM 525 O O . GLY A 1 71 ? -1.288 11.073 -68.241 1.00 37.97 71 GLY A O 1
ATOM 526 N N . HIS A 1 72 ? -1.191 10.545 -70.428 1.00 40.25 72 HIS A N 1
ATOM 527 C CA . HIS A 1 72 ? 0.152 9.983 -70.555 1.00 40.25 72 HIS A CA 1
ATOM 528 C C . HIS A 1 72 ? 0.732 9.180 -69.382 1.00 40.25 72 HIS A C 1
ATOM 530 O O . HIS A 1 72 ? 1.406 9.676 -68.486 1.00 40.25 72 HIS A O 1
ATOM 536 N N . ARG A 1 73 ? 0.604 7.862 -69.553 1.00 50.00 73 ARG A N 1
ATOM 537 C CA . ARG A 1 73 ? 1.434 6.801 -68.984 1.00 50.00 73 ARG A CA 1
ATOM 538 C C . ARG A 1 73 ? 2.921 7.045 -69.315 1.00 50.00 73 ARG A C 1
ATOM 540 O O . ARG A 1 73 ? 3.446 6.479 -70.269 1.00 50.00 73 ARG A O 1
ATOM 547 N N . ARG A 1 74 ? 3.600 7.898 -68.544 1.00 45.06 74 ARG A N 1
ATOM 548 C CA . ARG A 1 74 ? 5.052 7.823 -68.354 1.00 45.06 74 ARG A CA 1
ATOM 549 C C . ARG A 1 74 ? 5.284 6.764 -67.283 1.00 45.06 74 ARG A C 1
ATOM 551 O O . ARG A 1 74 ? 4.934 6.966 -66.127 1.00 45.06 74 ARG A O 1
ATOM 558 N N . GLN A 1 75 ? 5.827 5.619 -67.692 1.00 47.22 75 GLN A N 1
ATOM 559 C CA . GLN A 1 75 ? 6.583 4.757 -66.790 1.00 47.22 75 GLN A CA 1
ATOM 560 C C . GLN A 1 75 ? 7.796 5.573 -66.344 1.00 47.22 75 GLN A C 1
ATOM 562 O O . GLN A 1 75 ? 8.841 5.564 -66.990 1.00 47.22 75 GLN A O 1
ATOM 567 N N . GLU A 1 76 ? 7.623 6.367 -65.294 1.00 43.03 76 GLU A N 1
ATOM 568 C CA . GLU A 1 76 ? 8.767 6.776 -64.507 1.00 43.03 76 GLU A CA 1
ATOM 569 C C . GLU A 1 76 ? 9.276 5.501 -63.849 1.00 43.03 76 GLU A C 1
ATOM 571 O O . GLU A 1 76 ? 8.527 4.794 -63.172 1.00 43.03 76 GLU A O 1
ATOM 576 N N . HIS A 1 77 ? 10.530 5.175 -64.153 1.00 49.00 77 HIS A N 1
ATOM 577 C CA . HIS A 1 77 ? 11.366 4.311 -63.344 1.00 49.00 77 HIS A CA 1
ATOM 578 C C . HIS A 1 77 ? 11.329 4.863 -61.918 1.00 49.00 77 HIS A C 1
ATOM 580 O O . HIS A 1 77 ? 12.160 5.684 -61.530 1.00 49.00 77 HIS A O 1
ATOM 586 N N . PHE A 1 78 ? 10.308 4.460 -61.162 1.00 43.47 78 PHE A N 1
ATOM 587 C CA . PHE A 1 78 ? 10.331 4.504 -59.719 1.00 43.47 78 PHE A CA 1
ATOM 588 C C . PHE A 1 78 ? 11.550 3.674 -59.367 1.00 43.47 78 PHE A C 1
ATOM 590 O O . PHE A 1 78 ? 11.591 2.492 -59.703 1.00 43.47 78 PHE A O 1
ATOM 597 N N . LEU A 1 79 ? 12.580 4.372 -58.893 1.00 46.31 79 LEU A N 1
ATOM 598 C CA . LEU A 1 79 ? 13.897 3.841 -58.592 1.00 46.31 79 LEU A CA 1
ATOM 599 C C . LEU A 1 79 ? 13.740 2.416 -58.068 1.00 46.31 79 LEU A C 1
ATOM 601 O O . LEU A 1 79 ? 13.047 2.210 -57.069 1.00 46.31 79 LEU A O 1
ATOM 605 N N . ASP A 1 80 ? 14.370 1.459 -58.751 1.00 46.19 80 ASP A N 1
ATOM 606 C CA . ASP A 1 80 ? 14.774 0.205 -58.135 1.00 46.19 80 ASP A CA 1
ATOM 607 C C . ASP A 1 80 ? 15.688 0.609 -56.972 1.00 46.19 80 ASP A C 1
ATOM 609 O O . ASP A 1 80 ? 16.907 0.703 -57.113 1.00 46.19 80 ASP A O 1
ATOM 613 N N . ILE A 1 81 ? 15.081 0.976 -55.840 1.00 48.25 81 ILE A N 1
ATOM 614 C CA . ILE A 1 81 ? 15.767 1.055 -54.566 1.00 48.25 81 ILE A CA 1
ATOM 615 C C . ILE A 1 81 ? 16.220 -0.387 -54.373 1.00 48.25 81 ILE A C 1
ATOM 617 O O . ILE A 1 81 ? 15.352 -1.265 -54.284 1.00 48.25 81 ILE A O 1
ATOM 621 N N . PRO A 1 82 ? 17.535 -0.666 -54.433 1.00 48.34 82 PRO A N 1
ATOM 622 C CA . PRO A 1 82 ? 18.027 -2.020 -54.254 1.00 48.34 82 PRO A CA 1
ATOM 623 C C . PRO A 1 82 ? 17.391 -2.547 -52.977 1.00 48.34 82 PRO A C 1
ATOM 625 O O . PRO A 1 82 ? 17.413 -1.836 -51.973 1.00 48.34 82 PRO A O 1
ATOM 628 N N . ASN A 1 83 ? 16.757 -3.724 -53.060 1.00 51.59 83 ASN A N 1
ATOM 629 C CA . ASN A 1 83 ? 16.177 -4.409 -51.910 1.00 51.59 83 ASN A CA 1
ATOM 630 C C . ASN A 1 83 ? 17.156 -4.257 -50.755 1.00 51.59 83 ASN A C 1
ATOM 632 O O . ASN A 1 83 ? 18.273 -4.772 -50.827 1.00 51.59 83 ASN A O 1
ATOM 636 N N . ASN A 1 84 ? 16.741 -3.425 -49.798 1.00 50.28 84 ASN A N 1
ATOM 637 C CA . ASN A 1 84 ? 17.571 -2.949 -48.718 1.00 50.28 84 ASN A CA 1
ATOM 638 C C . ASN A 1 84 ? 18.223 -4.163 -48.081 1.00 50.28 84 ASN A C 1
ATOM 640 O O . ASN A 1 84 ? 17.532 -5.079 -47.637 1.00 50.28 84 ASN A O 1
ATOM 644 N N . ASP A 1 85 ? 19.549 -4.146 -48.075 1.00 53.50 85 ASP A N 1
ATOM 645 C CA . ASP A 1 85 ? 20.345 -4.959 -47.183 1.00 53.50 85 ASP A CA 1
ATOM 646 C C . ASP A 1 85 ? 19.691 -4.843 -45.793 1.00 53.50 85 ASP A C 1
ATOM 648 O O . ASP A 1 85 ? 19.650 -3.750 -45.211 1.00 53.50 85 ASP A O 1
ATOM 652 N N . GLU A 1 86 ? 19.120 -5.942 -45.281 1.00 53.50 86 GLU A N 1
ATOM 653 C CA . GLU A 1 86 ? 18.569 -6.040 -43.916 1.00 53.50 86 GLU A CA 1
ATOM 654 C C . GLU A 1 86 ? 19.610 -5.597 -42.862 1.00 53.50 86 GLU A C 1
ATOM 656 O O . GLU A 1 86 ? 19.279 -5.367 -41.702 1.00 53.50 86 GLU A O 1
ATOM 661 N N . SER A 1 87 ? 20.870 -5.403 -43.268 1.00 55.41 87 SER A N 1
ATOM 662 C CA . SER A 1 87 ? 21.995 -4.934 -42.468 1.00 55.41 87 SER A CA 1
ATOM 663 C C . SER A 1 87 ? 21.993 -3.444 -42.090 1.00 55.41 87 SER A C 1
ATOM 665 O O . SER A 1 87 ? 22.983 -2.988 -41.515 1.00 55.41 87 SER A O 1
ATOM 667 N N . THR A 1 88 ? 20.964 -2.657 -42.426 1.00 60.78 88 THR A N 1
ATOM 668 C CA . THR A 1 88 ? 20.980 -1.198 -42.175 1.00 60.78 88 THR A CA 1
ATOM 669 C C . THR A 1 88 ? 19.762 -0.673 -41.425 1.00 60.78 88 THR A C 1
ATOM 671 O O . THR A 1 88 ? 19.382 0.482 -41.603 1.00 60.78 88 THR A O 1
ATOM 674 N N . ASP A 1 89 ? 19.150 -1.481 -40.556 1.00 68.06 89 ASP A N 1
ATOM 675 C CA . ASP A 1 89 ? 18.185 -0.942 -39.596 1.00 68.06 89 ASP A CA 1
ATOM 676 C C . ASP A 1 89 ? 18.904 0.076 -38.679 1.00 68.06 89 ASP A C 1
ATOM 678 O O . ASP A 1 89 ? 19.769 -0.318 -37.884 1.00 68.06 89 ASP A O 1
ATOM 682 N N . PRO A 1 90 ? 18.586 1.385 -38.746 1.00 65.94 90 PRO A N 1
ATOM 683 C CA . PRO A 1 90 ? 19.221 2.400 -37.908 1.00 65.94 90 PRO A CA 1
ATOM 684 C C . PRO A 1 90 ? 19.049 2.120 -36.408 1.00 65.94 90 PRO A C 1
ATOM 686 O O . PRO A 1 90 ? 19.859 2.581 -35.600 1.00 65.94 90 PRO A O 1
ATOM 689 N N . ALA A 1 91 ? 18.047 1.326 -36.021 1.00 61.69 91 ALA A N 1
ATOM 690 C CA . ALA A 1 91 ? 17.875 0.874 -34.652 1.00 61.69 91 ALA A CA 1
ATOM 691 C C . ALA A 1 91 ? 18.956 -0.123 -34.206 1.00 61.69 91 ALA A C 1
ATOM 693 O O . ALA A 1 91 ? 19.380 -0.082 -33.050 1.00 61.69 91 ALA A O 1
ATOM 694 N N . THR A 1 92 ? 19.464 -0.966 -35.109 1.00 65.25 92 THR A N 1
ATOM 695 C CA . THR A 1 92 ? 20.580 -1.883 -34.810 1.00 65.25 92 THR A CA 1
ATOM 696 C C . THR A 1 92 ? 21.925 -1.165 -34.717 1.00 65.25 92 THR A C 1
ATOM 698 O O . THR A 1 92 ? 22.789 -1.582 -33.948 1.00 65.25 92 THR A O 1
ATOM 701 N N . LEU A 1 93 ? 22.073 -0.038 -35.421 1.00 62.06 93 LEU A N 1
ATOM 702 C CA . LEU A 1 93 ? 23.273 0.807 -35.401 1.00 62.06 93 LEU A CA 1
ATOM 703 C C . LEU A 1 93 ? 23.306 1.797 -34.223 1.00 62.06 93 LEU A C 1
ATOM 705 O O . LEU A 1 93 ? 24.330 2.441 -33.976 1.00 62.06 93 LEU A O 1
ATOM 709 N N . SER A 1 94 ? 22.205 1.935 -33.480 1.00 79.62 94 SER A N 1
ATOM 710 C CA . SER A 1 94 ? 22.141 2.841 -32.338 1.00 79.62 94 SER A CA 1
ATOM 711 C C . SER A 1 94 ? 22.965 2.321 -31.162 1.00 79.62 94 SER A C 1
ATOM 713 O O . SER A 1 94 ? 22.748 1.217 -30.662 1.00 79.62 94 SER A O 1
ATOM 715 N N . LYS A 1 95 ? 23.836 3.178 -30.616 1.00 90.12 95 LYS A N 1
ATOM 716 C CA . LYS A 1 95 ? 24.562 2.912 -29.359 1.00 90.12 95 LYS A CA 1
ATOM 717 C C . LYS A 1 95 ? 23.631 2.703 -28.154 1.00 90.12 95 LYS A C 1
ATOM 719 O O . LYS A 1 95 ? 24.092 2.249 -27.113 1.00 90.12 95 LYS A O 1
ATOM 724 N N . LEU A 1 96 ? 22.345 3.042 -28.283 1.00 88.75 96 LEU A N 1
ATOM 725 C CA . LEU A 1 96 ? 21.331 2.864 -27.242 1.00 88.75 96 LEU A CA 1
ATOM 726 C C . LEU A 1 96 ? 20.631 1.501 -27.295 1.00 88.75 96 LEU A C 1
ATOM 728 O O . LEU A 1 96 ? 19.942 1.163 -26.339 1.00 88.75 96 LEU A O 1
ATOM 732 N N . ASN A 1 97 ? 20.816 0.715 -28.362 1.00 89.75 97 ASN A N 1
ATOM 733 C CA . ASN A 1 97 ? 20.137 -0.568 -28.539 1.00 89.75 97 ASN A CA 1
ATOM 734 C C . ASN A 1 97 ? 20.380 -1.514 -27.349 1.00 89.75 97 ASN A C 1
ATOM 736 O O . ASN A 1 97 ? 19.442 -1.902 -26.652 1.00 89.75 97 ASN A O 1
ATOM 740 N N . GLU A 1 98 ? 21.649 -1.809 -27.053 1.00 93.25 98 GLU A N 1
ATOM 741 C CA . GLU A 1 98 ? 21.991 -2.744 -25.978 1.00 93.25 98 GLU A CA 1
ATOM 742 C C . GLU A 1 98 ? 21.653 -2.212 -24.573 1.00 93.25 98 GLU A C 1
ATOM 744 O O . GLU A 1 98 ? 21.051 -2.961 -23.801 1.00 93.25 98 GLU A O 1
ATOM 749 N N . PRO A 1 99 ? 21.923 -0.934 -24.223 1.00 95.50 99 PRO A N 1
ATOM 750 C CA . PRO A 1 99 ? 21.471 -0.368 -22.951 1.00 95.50 99 PRO A CA 1
ATOM 751 C C . PRO A 1 99 ? 19.953 -0.442 -22.736 1.00 95.50 99 PRO A C 1
ATOM 753 O O . PRO A 1 99 ? 19.517 -0.809 -21.646 1.00 95.50 99 PRO A O 1
ATOM 756 N N . ILE A 1 100 ? 19.143 -0.145 -23.761 1.00 93.19 100 ILE A N 1
ATOM 757 C CA . ILE A 1 100 ? 17.676 -0.207 -23.661 1.00 93.19 100 ILE A CA 1
ATOM 758 C C . ILE A 1 100 ? 17.219 -1.650 -23.433 1.00 93.19 100 ILE A C 1
ATOM 760 O O . ILE A 1 100 ? 16.421 -1.905 -22.532 1.00 93.19 100 ILE A O 1
ATOM 764 N N . ARG A 1 101 ? 17.755 -2.616 -24.189 1.00 94.38 101 ARG A N 1
ATOM 765 C CA . ARG A 1 101 ? 17.418 -4.039 -24.005 1.00 94.38 101 ARG A CA 1
ATOM 766 C C . ARG A 1 101 ? 17.883 -4.576 -22.658 1.00 94.38 101 ARG A C 1
ATOM 768 O O . ARG A 1 101 ? 17.184 -5.381 -22.047 1.00 94.38 101 ARG A O 1
ATOM 775 N N . ALA A 1 102 ? 19.053 -4.156 -22.182 1.00 95.88 102 ALA A N 1
ATOM 776 C CA . ALA A 1 102 ? 19.554 -4.523 -20.862 1.00 95.88 102 ALA A CA 1
ATOM 777 C C . ALA A 1 102 ? 18.637 -3.989 -19.751 1.00 95.88 102 ALA A C 1
ATOM 779 O O . ALA A 1 102 ? 18.240 -4.761 -18.879 1.00 95.88 102 ALA A O 1
ATOM 780 N N . ALA A 1 103 ? 18.237 -2.715 -19.823 1.00 95.38 103 ALA A N 1
ATOM 781 C CA . ALA A 1 103 ? 17.287 -2.122 -18.884 1.00 95.38 103 ALA A CA 1
ATOM 782 C C . ALA A 1 103 ? 15.932 -2.842 -18.921 1.00 95.38 103 ALA A C 1
ATOM 784 O O . ALA A 1 103 ? 15.414 -3.230 -17.878 1.00 95.38 103 ALA A O 1
ATOM 785 N N . TYR A 1 104 ? 15.399 -3.108 -20.115 1.00 94.25 104 TYR A N 1
ATOM 786 C CA . TYR A 1 104 ? 14.144 -3.837 -20.286 1.00 94.25 104 TYR A CA 1
ATOM 787 C C . TYR A 1 104 ? 14.192 -5.248 -19.681 1.00 94.25 104 TYR A C 1
ATOM 789 O O . TYR A 1 104 ? 13.294 -5.628 -18.932 1.00 94.25 104 TYR A O 1
ATOM 797 N N . ARG A 1 105 ? 15.267 -6.012 -19.933 1.00 94.50 105 ARG A N 1
ATOM 798 C CA . ARG A 1 105 ? 15.476 -7.342 -19.329 1.00 94.50 105 ARG A CA 1
ATOM 799 C C . ARG A 1 105 ? 15.557 -7.272 -17.806 1.00 94.50 105 ARG A C 1
ATOM 801 O O . ARG A 1 105 ? 14.954 -8.102 -17.133 1.00 94.50 105 ARG A O 1
ATOM 808 N N . ALA A 1 106 ? 16.277 -6.288 -17.272 1.00 94.38 106 ALA A N 1
ATOM 809 C CA . ALA A 1 106 ? 16.406 -6.102 -15.832 1.00 94.38 106 ALA A CA 1
ATOM 810 C C . ALA A 1 106 ? 15.058 -5.768 -15.175 1.00 94.38 106 ALA A C 1
ATOM 812 O O . ALA A 1 106 ? 14.716 -6.377 -14.168 1.00 94.38 106 ALA A O 1
ATOM 813 N N . LEU A 1 107 ? 14.273 -4.860 -15.766 1.00 93.88 107 LEU A N 1
ATOM 814 C CA . LEU A 1 107 ? 12.945 -4.499 -15.261 1.00 93.88 107 LEU A CA 1
ATOM 815 C C . LEU A 1 107 ? 11.978 -5.684 -15.318 1.00 93.88 107 LEU A C 1
ATOM 817 O O . LEU A 1 107 ? 11.315 -5.976 -14.329 1.00 93.88 107 LEU A O 1
ATOM 821 N N . ARG A 1 108 ? 11.964 -6.436 -16.426 1.00 91.31 108 ARG A N 1
ATOM 822 C CA . ARG A 1 108 ? 11.154 -7.659 -16.537 1.00 91.31 108 ARG A CA 1
ATOM 823 C C . ARG A 1 108 ? 11.504 -8.701 -15.481 1.00 91.31 108 ARG A C 1
ATOM 825 O O . ARG A 1 108 ? 10.609 -9.336 -14.946 1.00 91.31 108 ARG A O 1
ATOM 832 N N . ALA A 1 109 ? 12.783 -8.856 -15.145 1.00 91.00 109 ALA A N 1
ATOM 833 C CA . ALA A 1 109 ? 13.211 -9.809 -14.123 1.00 91.00 109 ALA A CA 1
ATOM 834 C C . ALA A 1 109 ? 12.705 -9.464 -12.707 1.00 91.00 109 ALA A C 1
ATOM 836 O O . ALA A 1 109 ? 12.704 -10.334 -11.836 1.00 91.00 109 ALA A O 1
ATOM 837 N N . LEU A 1 110 ? 12.285 -8.215 -12.471 1.00 89.81 110 LEU A N 1
ATOM 838 C CA . LEU A 1 110 ? 11.671 -7.781 -11.213 1.00 89.81 110 LEU A CA 1
ATOM 839 C C . LEU A 1 110 ? 10.164 -8.069 -11.161 1.00 89.81 110 LEU A C 1
ATOM 841 O O . LEU A 1 110 ? 9.587 -8.039 -10.074 1.00 89.81 110 LEU A O 1
ATOM 845 N N . ASP A 1 111 ? 9.534 -8.372 -12.300 1.00 83.19 111 ASP A N 1
ATOM 846 C CA . ASP A 1 111 ? 8.122 -8.722 -12.365 1.00 83.19 111 ASP A CA 1
ATOM 847 C C . ASP A 1 111 ? 7.915 -10.252 -12.450 1.00 83.19 111 ASP A C 1
ATOM 849 O O . ASP A 1 111 ? 8.099 -10.848 -13.512 1.00 83.19 111 ASP A O 1
ATOM 853 N N . PRO A 1 112 ? 7.458 -10.921 -11.373 1.00 67.69 112 PRO A N 1
ATOM 854 C CA . PRO A 1 112 ? 7.267 -12.370 -11.375 1.00 67.69 112 PRO A CA 1
ATOM 855 C C . PRO A 1 112 ? 6.121 -12.849 -12.276 1.00 67.69 112 PRO A C 1
ATOM 857 O O . PRO A 1 112 ? 5.993 -14.056 -12.472 1.00 67.69 112 PRO A O 1
ATOM 860 N N . THR A 1 113 ? 5.263 -11.954 -12.790 1.00 73.94 113 THR A N 1
ATOM 861 C CA . THR A 1 113 ? 4.136 -12.385 -13.629 1.00 73.94 113 THR A CA 1
ATOM 862 C C . THR A 1 113 ? 4.503 -12.669 -15.076 1.00 73.94 113 THR A C 1
ATOM 864 O O . THR A 1 113 ? 3.749 -13.416 -15.685 1.00 73.94 113 THR A O 1
ATOM 867 N N . ASP A 1 114 ? 5.605 -12.118 -15.608 1.00 69.44 114 ASP A N 1
ATOM 868 C CA . ASP A 1 114 ? 6.169 -12.255 -16.978 1.00 69.44 114 ASP A CA 1
ATOM 869 C C . ASP A 1 114 ? 5.184 -12.219 -18.182 1.00 69.44 114 ASP A C 1
ATOM 871 O O . ASP A 1 114 ? 5.585 -12.281 -19.340 1.00 69.44 114 ASP A O 1
ATOM 875 N N . ALA A 1 115 ? 3.879 -12.091 -17.946 1.00 66.81 115 ALA A N 1
ATOM 876 C CA . ALA A 1 115 ? 2.828 -12.449 -18.892 1.00 66.81 115 ALA A CA 1
ATOM 877 C C . ALA A 1 115 ? 2.420 -11.301 -19.822 1.00 66.81 115 ALA A C 1
ATOM 879 O O . ALA A 1 115 ? 1.683 -11.531 -20.777 1.00 66.81 115 ALA A O 1
ATOM 880 N N . ALA A 1 116 ? 2.869 -10.074 -19.551 1.00 76.81 116 ALA A N 1
ATOM 881 C CA . ALA A 1 116 ? 2.417 -8.876 -20.261 1.00 76.81 116 ALA A CA 1
ATOM 882 C C . ALA A 1 116 ? 3.426 -8.329 -21.287 1.00 76.81 116 ALA A C 1
ATOM 884 O O . ALA A 1 116 ? 3.104 -7.386 -22.007 1.00 76.81 116 ALA A O 1
ATOM 885 N N . PHE A 1 117 ? 4.636 -8.890 -21.361 1.00 86.31 117 PHE A N 1
ATOM 886 C CA . PHE A 1 117 ? 5.760 -8.265 -22.059 1.00 86.31 117 PHE A CA 1
ATOM 887 C C . PHE A 1 117 ? 6.253 -9.081 -23.256 1.00 86.31 117 PHE A C 1
ATOM 889 O O . PHE A 1 117 ? 6.496 -10.285 -23.154 1.00 86.31 117 PHE A O 1
ATOM 896 N N . GLY A 1 118 ? 6.466 -8.402 -24.387 1.00 88.00 118 GLY A N 1
ATOM 897 C CA . GLY A 1 118 ? 7.090 -8.989 -25.574 1.00 88.00 118 GLY A CA 1
ATOM 898 C C . GLY A 1 118 ? 8.555 -9.373 -25.320 1.00 88.00 118 GLY A C 1
ATOM 899 O O . GLY A 1 118 ? 9.181 -8.857 -24.380 1.00 88.00 118 GLY A O 1
ATOM 900 N N . PRO A 1 119 ? 9.134 -10.293 -26.113 1.00 88.81 119 PRO A N 1
ATOM 901 C CA . PRO A 1 119 ? 10.515 -10.730 -25.944 1.00 88.81 119 PRO A CA 1
ATOM 902 C C . PRO A 1 119 ? 11.496 -9.555 -26.053 1.00 88.81 119 PRO A C 1
ATOM 904 O O . PRO A 1 119 ? 11.310 -8.616 -26.821 1.00 88.81 119 PRO A O 1
ATOM 907 N N . ALA A 1 120 ? 12.586 -9.619 -25.287 1.00 88.50 120 ALA A N 1
ATOM 908 C CA . ALA A 1 120 ? 13.606 -8.569 -25.279 1.00 88.50 120 ALA A CA 1
ATOM 909 C C . ALA A 1 120 ? 14.382 -8.441 -26.596 1.00 88.50 120 ALA A C 1
ATOM 911 O O . ALA A 1 120 ? 15.160 -7.499 -26.719 1.00 88.50 120 ALA A O 1
ATOM 912 N N . ASP A 1 121 ? 14.165 -9.356 -27.544 1.00 89.44 121 ASP A N 1
ATOM 913 C CA . ASP A 1 121 ? 14.789 -9.408 -28.868 1.00 89.44 121 ASP A CA 1
ATOM 914 C C . ASP A 1 121 ? 13.878 -8.832 -29.977 1.00 89.44 121 ASP A C 1
ATOM 916 O O . ASP A 1 121 ? 14.267 -8.814 -31.141 1.00 89.44 121 ASP A O 1
ATOM 920 N N . ASP A 1 122 ? 12.701 -8.288 -29.626 1.00 89.88 122 ASP A N 1
ATOM 921 C CA . ASP A 1 122 ? 11.806 -7.576 -30.555 1.00 89.88 122 ASP A CA 1
ATOM 922 C C . ASP A 1 122 ? 12.477 -6.349 -31.203 1.00 89.88 122 ASP A C 1
ATOM 924 O O . ASP A 1 122 ? 13.545 -5.893 -30.791 1.00 89.88 122 ASP A O 1
ATOM 928 N N . HIS A 1 123 ? 11.839 -5.741 -32.206 1.00 89.75 123 HIS A N 1
ATOM 929 C CA . HIS A 1 123 ? 12.305 -4.477 -32.788 1.00 89.75 123 HIS A CA 1
ATOM 930 C C . HIS A 1 123 ? 12.550 -3.403 -31.703 1.00 89.75 123 HIS A C 1
ATOM 932 O O . HIS A 1 123 ? 11.722 -3.224 -30.808 1.00 89.75 123 HIS A O 1
ATOM 938 N N . LEU A 1 124 ? 13.661 -2.652 -31.777 1.00 89.12 124 LEU A N 1
ATOM 939 C CA . LEU A 1 124 ? 14.090 -1.751 -30.688 1.00 89.12 124 LEU A CA 1
ATOM 940 C C . LEU A 1 124 ? 13.018 -0.725 -30.307 1.00 89.12 124 LEU A C 1
ATOM 942 O O . LEU A 1 124 ? 12.830 -0.464 -29.125 1.00 89.12 124 LEU A O 1
ATOM 946 N N . LEU A 1 125 ? 12.297 -0.156 -31.281 1.00 89.19 125 LEU A N 1
ATOM 947 C CA . LEU A 1 125 ? 11.215 0.791 -30.980 1.00 89.19 125 LEU A CA 1
ATOM 948 C C . LEU A 1 125 ? 10.057 0.133 -30.217 1.00 89.19 125 LEU A C 1
ATOM 950 O O . LEU A 1 125 ? 9.444 0.791 -29.386 1.00 89.19 125 LEU A O 1
ATOM 954 N N . SER A 1 126 ? 9.787 -1.157 -30.450 1.00 90.56 126 SER A N 1
ATOM 955 C CA . SER A 1 126 ? 8.798 -1.916 -29.673 1.00 90.56 126 SER A CA 1
ATOM 956 C C . SER A 1 126 ? 9.269 -2.084 -28.229 1.00 90.56 126 SER A C 1
ATOM 958 O O . SER A 1 126 ? 8.521 -1.788 -27.300 1.00 90.56 126 SER A O 1
ATOM 960 N N . VAL A 1 127 ? 10.537 -2.474 -28.037 1.00 91.81 127 VAL A N 1
ATOM 961 C CA . VAL A 1 127 ? 11.144 -2.603 -26.701 1.00 91.81 127 VAL A CA 1
ATOM 962 C C . VAL A 1 127 ? 11.139 -1.258 -25.969 1.00 91.81 127 VAL A C 1
ATOM 964 O O . VAL A 1 127 ? 10.742 -1.184 -24.810 1.00 91.81 127 VAL A O 1
ATOM 967 N N . ALA A 1 128 ? 11.527 -0.178 -26.652 1.00 90.94 128 ALA A N 1
ATOM 968 C CA . ALA A 1 128 ? 11.540 1.168 -26.088 1.00 90.94 128 ALA A CA 1
ATOM 969 C C . ALA A 1 128 ? 10.129 1.639 -25.697 1.00 90.94 128 ALA A C 1
ATOM 971 O O . ALA A 1 128 ? 9.958 2.206 -24.621 1.00 90.94 128 ALA A O 1
ATOM 972 N N . ASN A 1 129 ? 9.116 1.353 -26.523 1.00 92.88 129 ASN A N 1
ATOM 973 C CA . ASN A 1 129 ? 7.721 1.684 -26.226 1.00 92.88 129 ASN A CA 1
ATOM 974 C C . ASN A 1 129 ? 7.166 0.899 -25.021 1.00 92.88 129 ASN A C 1
ATOM 976 O O . ASN A 1 129 ? 6.317 1.405 -24.297 1.00 92.88 129 ASN A O 1
ATOM 980 N N . GLN A 1 130 ? 7.662 -0.318 -24.774 1.00 93.88 130 GLN A N 1
ATOM 981 C CA . GLN A 1 130 ? 7.268 -1.144 -23.624 1.00 93.88 130 GLN A CA 1
ATOM 982 C C . GLN A 1 130 ? 8.020 -0.795 -22.328 1.00 93.88 130 GLN A C 1
ATOM 984 O O . GLN A 1 130 ? 7.630 -1.260 -21.257 1.00 93.88 130 GLN A O 1
ATOM 989 N N . LEU A 1 131 ? 9.081 0.019 -22.387 1.00 92.56 131 LEU A N 1
ATOM 990 C CA . LEU A 1 131 ? 9.948 0.283 -21.235 1.00 92.56 131 LEU A CA 1
ATOM 991 C C . LEU A 1 131 ? 9.213 0.985 -20.083 1.00 92.56 131 LEU A C 1
ATOM 993 O O . LEU A 1 131 ? 9.459 0.658 -18.925 1.00 92.56 131 LEU A O 1
ATOM 997 N N . GLY A 1 132 ? 8.290 1.903 -20.392 1.00 92.00 132 GLY A N 1
ATOM 998 C CA . GLY A 1 132 ? 7.473 2.588 -19.383 1.00 92.00 132 GLY A CA 1
ATOM 999 C C . GLY A 1 132 ? 6.597 1.614 -18.593 1.00 92.00 132 GLY A C 1
ATOM 1000 O O . GLY A 1 132 ? 6.644 1.595 -17.366 1.00 92.00 132 GLY A O 1
ATOM 1001 N N . SER A 1 133 ? 5.882 0.728 -19.291 1.00 91.50 133 SER A N 1
ATOM 1002 C CA . SER A 1 133 ? 5.097 -0.327 -18.646 1.00 91.50 133 SER A CA 1
ATOM 1003 C C . SER A 1 133 ? 5.992 -1.309 -17.885 1.00 91.50 133 SER A C 1
ATOM 1005 O O . SER A 1 133 ? 5.678 -1.666 -16.758 1.00 91.50 133 SER A O 1
ATOM 1007 N N . ALA A 1 134 ? 7.142 -1.712 -18.436 1.00 92.31 134 ALA A N 1
ATOM 1008 C CA . ALA A 1 134 ? 8.074 -2.592 -17.725 1.00 92.31 134 ALA A CA 1
ATOM 1009 C C . ALA A 1 134 ? 8.562 -1.972 -16.407 1.00 92.31 134 ALA A C 1
ATOM 1011 O O . ALA A 1 134 ? 8.653 -2.666 -15.397 1.00 92.31 134 ALA A O 1
ATOM 1012 N N . PHE A 1 135 ? 8.830 -0.664 -16.403 1.00 93.62 135 PHE A N 1
ATOM 1013 C CA . PHE A 1 135 ? 9.183 0.071 -15.195 1.00 93.62 135 PHE A CA 1
ATOM 1014 C C . PHE A 1 135 ? 8.041 0.072 -14.174 1.00 93.62 135 PHE A C 1
ATOM 1016 O O . PHE A 1 135 ? 8.261 -0.287 -13.022 1.00 93.62 135 PHE A O 1
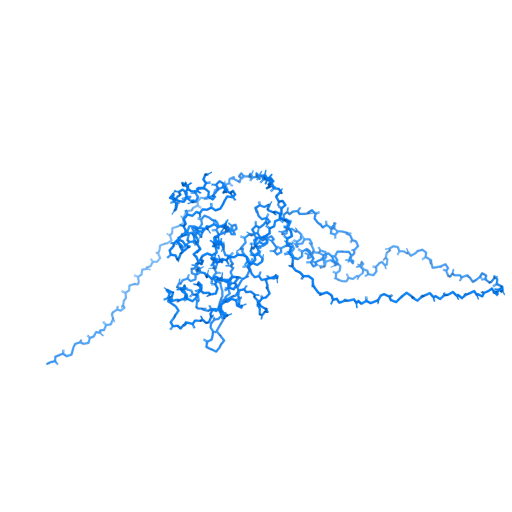ATOM 1023 N N . GLU A 1 136 ? 6.819 0.400 -14.592 1.00 90.06 136 GLU A N 1
ATOM 1024 C CA . GLU A 1 136 ? 5.647 0.426 -13.708 1.00 90.06 136 GLU A CA 1
ATOM 1025 C C . GLU A 1 136 ? 5.386 -0.942 -13.047 1.00 90.06 136 GLU A C 1
ATOM 1027 O O . GLU A 1 136 ? 5.205 -1.035 -11.833 1.00 90.06 136 GLU A O 1
ATOM 1032 N N . TYR A 1 137 ? 5.453 -2.031 -13.819 1.00 89.94 137 TYR A N 1
ATOM 1033 C CA . TYR A 1 137 ? 5.269 -3.387 -13.289 1.00 89.94 137 TYR A CA 1
ATOM 1034 C C . TYR A 1 137 ? 6.407 -3.820 -12.360 1.00 89.94 137 TYR A C 1
ATOM 1036 O O . TYR A 1 137 ? 6.151 -4.460 -11.335 1.00 89.94 137 TYR A O 1
ATOM 1044 N N . ALA A 1 138 ? 7.648 -3.439 -12.673 1.00 92.62 138 ALA A N 1
ATOM 1045 C CA . ALA A 1 138 ? 8.776 -3.647 -11.773 1.00 92.62 138 ALA A CA 1
ATOM 1046 C C . ALA A 1 138 ? 8.564 -2.909 -10.442 1.00 92.62 138 ALA A C 1
ATOM 1048 O O . ALA A 1 138 ? 8.808 -3.486 -9.382 1.00 92.62 138 ALA A O 1
ATOM 1049 N N . MET A 1 139 ? 8.044 -1.677 -10.479 1.00 92.75 139 MET A N 1
ATOM 1050 C CA . MET A 1 139 ? 7.704 -0.923 -9.272 1.00 92.75 139 MET A CA 1
ATOM 1051 C C . MET A 1 139 ? 6.611 -1.615 -8.453 1.00 92.75 139 MET A C 1
ATOM 1053 O O . MET A 1 139 ? 6.762 -1.708 -7.241 1.00 92.75 139 MET A O 1
ATOM 1057 N N . TYR A 1 140 ? 5.586 -2.213 -9.072 1.00 90.50 140 TYR A N 1
ATOM 1058 C CA . TYR A 1 140 ? 4.617 -3.031 -8.327 1.00 90.50 140 TYR A CA 1
ATOM 1059 C C . TYR A 1 140 ? 5.259 -4.246 -7.650 1.00 90.50 140 TYR A C 1
ATOM 1061 O O . TYR A 1 140 ? 4.907 -4.577 -6.519 1.00 90.50 140 TYR A O 1
ATOM 1069 N N . GLY A 1 141 ? 6.200 -4.917 -8.319 1.00 92.44 141 GLY A N 1
ATOM 1070 C CA . GLY A 1 141 ? 6.964 -6.015 -7.721 1.00 92.44 141 GLY A CA 1
ATOM 1071 C C . GLY A 1 141 ? 7.781 -5.559 -6.509 1.00 92.44 141 GLY A C 1
ATOM 1072 O O . GLY A 1 141 ? 7.745 -6.202 -5.458 1.00 92.44 141 GLY A O 1
ATOM 1073 N N . ILE A 1 142 ? 8.457 -4.415 -6.637 1.00 94.75 142 ILE A N 1
ATOM 1074 C CA . ILE A 1 142 ? 9.218 -3.778 -5.555 1.00 94.75 142 ILE A CA 1
ATOM 1075 C C . ILE A 1 142 ? 8.293 -3.393 -4.393 1.00 94.75 142 ILE A C 1
ATOM 1077 O O . ILE A 1 142 ? 8.606 -3.712 -3.247 1.00 94.75 142 ILE A O 1
ATOM 1081 N N . ASP A 1 143 ? 7.143 -2.780 -4.670 1.00 96.00 143 ASP A N 1
ATOM 1082 C CA . ASP A 1 143 ? 6.193 -2.322 -3.652 1.00 96.00 143 ASP A CA 1
ATOM 1083 C C . ASP A 1 143 ? 5.579 -3.496 -2.876 1.00 96.00 143 ASP A C 1
ATOM 1085 O O . ASP A 1 143 ? 5.391 -3.405 -1.664 1.00 96.00 143 ASP A O 1
ATOM 1089 N N . VAL A 1 144 ? 5.329 -4.635 -3.531 1.00 95.69 144 VAL A N 1
ATOM 1090 C CA . VAL A 1 144 ? 4.901 -5.872 -2.850 1.00 95.69 144 VAL A CA 1
ATOM 1091 C C . VAL A 1 144 ? 5.970 -6.382 -1.882 1.00 95.69 144 VAL A C 1
ATOM 1093 O O . VAL A 1 144 ? 5.658 -6.866 -0.786 1.00 95.69 144 VAL A O 1
ATOM 1096 N N . GLU A 1 145 ? 7.234 -6.314 -2.293 1.00 96.00 145 GLU A N 1
ATOM 1097 C CA . GLU A 1 145 ? 8.345 -6.850 -1.517 1.00 96.00 145 GLU A CA 1
ATOM 1098 C C . GLU A 1 145 ? 8.681 -5.939 -0.329 1.00 96.00 145 GLU A C 1
ATOM 1100 O O . GLU A 1 145 ? 8.679 -6.393 0.819 1.00 96.00 145 GLU A O 1
ATOM 1105 N N . PHE A 1 146 ? 8.910 -4.652 -0.591 1.00 96.25 146 PHE A N 1
ATOM 1106 C CA . PHE A 1 146 ? 9.474 -3.691 0.361 1.00 96.25 146 PHE A CA 1
ATOM 1107 C C . PHE A 1 146 ? 8.461 -2.704 0.944 1.00 96.25 146 PHE A C 1
ATOM 1109 O O . PHE A 1 146 ? 8.723 -2.139 2.010 1.00 96.25 146 PHE A O 1
ATOM 1116 N N . GLY A 1 147 ? 7.314 -2.538 0.287 1.00 96.75 147 GLY A N 1
ATOM 1117 C CA . GLY A 1 147 ? 6.388 -1.439 0.525 1.00 96.75 147 GLY A CA 1
ATOM 1118 C C . GLY A 1 147 ? 6.681 -0.245 -0.389 1.00 96.75 147 GLY A C 1
ATOM 1119 O O . GLY A 1 147 ? 7.853 0.013 -0.678 1.00 96.75 147 GLY A O 1
ATOM 1120 N N . PRO A 1 148 ? 5.655 0.500 -0.837 1.00 96.25 148 PRO A N 1
ATOM 1121 C CA . PRO A 1 148 ? 5.867 1.714 -1.611 1.00 96.25 148 PRO A CA 1
ATOM 1122 C C . PRO A 1 148 ? 6.603 2.771 -0.795 1.00 96.25 148 PRO A C 1
ATOM 1124 O O . PRO A 1 148 ? 6.438 2.877 0.424 1.00 96.25 148 PRO A O 1
ATOM 1127 N N . PHE A 1 149 ? 7.411 3.558 -1.500 1.00 94.56 149 PHE A N 1
ATOM 1128 C CA . PHE A 1 149 ? 8.028 4.764 -0.964 1.00 94.56 149 PHE A CA 1
ATOM 1129 C C . PHE A 1 149 ? 6.958 5.727 -0.453 1.00 94.56 149 PHE A C 1
ATOM 1131 O O . PHE A 1 149 ? 5.922 5.862 -1.094 1.00 94.56 149 PHE A O 1
ATOM 1138 N N . VAL A 1 150 ? 7.237 6.397 0.663 1.00 93.25 150 VAL A N 1
ATOM 1139 C CA . VAL A 1 150 ? 6.379 7.443 1.222 1.00 93.25 150 VAL A CA 1
ATOM 1140 C C . VAL A 1 150 ? 7.226 8.530 1.874 1.00 93.25 150 VAL A C 1
ATOM 1142 O O . VAL A 1 150 ? 8.247 8.243 2.511 1.00 93.25 150 VAL A O 1
ATOM 1145 N N . SER A 1 151 ? 6.780 9.774 1.739 1.00 90.25 151 SER A N 1
ATOM 1146 C CA . SER A 1 151 ? 7.265 10.928 2.494 1.00 90.25 151 SER A CA 1
ATOM 1147 C C . SER A 1 151 ? 6.201 11.411 3.472 1.00 90.25 151 SER A C 1
ATOM 1149 O O . SER A 1 151 ? 5.012 11.299 3.200 1.00 90.25 151 SER A O 1
ATOM 1151 N N . TRP A 1 152 ? 6.607 11.936 4.623 1.00 87.94 152 TRP A N 1
ATOM 1152 C CA . TRP A 1 152 ? 5.676 12.544 5.576 1.00 87.94 152 TRP A CA 1
ATOM 1153 C C . TRP A 1 152 ? 6.382 13.575 6.450 1.00 87.94 152 TRP A C 1
ATOM 1155 O O . TRP A 1 152 ? 7.590 13.485 6.678 1.00 87.94 152 TRP A O 1
ATOM 1165 N N . ARG A 1 153 ? 5.625 14.537 6.979 1.00 82.06 153 ARG A N 1
ATOM 1166 C CA . ARG A 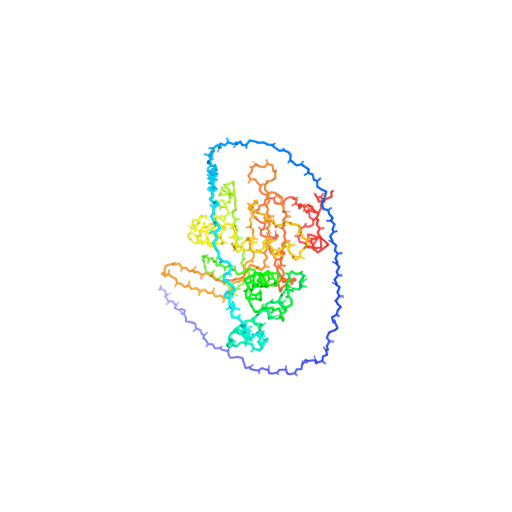1 153 ? 6.131 15.488 7.973 1.00 82.06 153 ARG A CA 1
ATOM 1167 C C . ARG A 1 153 ? 6.237 14.852 9.353 1.00 82.06 153 ARG A C 1
ATOM 1169 O O . ARG A 1 153 ? 5.359 14.106 9.786 1.00 82.06 153 ARG A O 1
ATOM 1176 N N . GLY A 1 154 ? 7.299 15.201 10.065 1.00 77.25 154 GLY A N 1
ATOM 1177 C CA . GLY A 1 154 ? 7.534 14.808 11.446 1.00 77.25 154 GLY A CA 1
ATOM 1178 C C . GLY A 1 154 ? 8.933 14.251 11.659 1.00 77.25 154 GLY A C 1
ATOM 1179 O O . GLY A 1 154 ? 9.675 13.962 10.724 1.00 77.25 154 GLY A O 1
ATOM 1180 N N . LEU A 1 155 ? 9.299 14.082 12.926 1.00 71.31 155 LEU A N 1
ATOM 1181 C CA . LEU A 1 155 ? 10.578 13.487 13.285 1.00 71.31 155 LEU A CA 1
ATOM 1182 C C . LEU A 1 155 ? 10.532 11.967 13.094 1.00 71.31 155 LEU A C 1
ATOM 1184 O O . LEU A 1 155 ? 9.519 11.337 13.422 1.00 71.31 155 LEU A O 1
ATOM 1188 N N . PRO A 1 156 ? 11.632 11.335 12.645 1.00 69.50 156 PRO A N 1
ATOM 1189 C CA . PRO A 1 156 ? 11.739 9.895 12.759 1.00 69.50 156 PRO A CA 1
ATOM 1190 C C . PRO A 1 156 ? 11.639 9.576 14.252 1.00 69.50 156 PRO A C 1
ATOM 1192 O O . PRO A 1 156 ? 12.399 10.111 15.065 1.00 69.50 156 PRO A O 1
ATOM 1195 N N . GLY A 1 157 ? 10.653 8.761 14.633 1.00 65.50 157 GLY A N 1
ATOM 1196 C CA . GLY A 1 157 ? 10.454 8.366 16.022 1.00 65.50 157 GLY A CA 1
ATOM 1197 C C . GLY A 1 157 ? 11.745 7.807 16.640 1.00 65.50 157 GLY A C 1
ATOM 1198 O O . GLY A 1 157 ? 12.692 7.457 15.921 1.00 65.50 157 GLY A O 1
ATOM 1199 N N . PRO A 1 158 ? 11.817 7.695 17.977 1.00 67.88 158 PRO A N 1
ATOM 1200 C CA . PRO A 1 158 ? 13.020 7.211 18.639 1.00 67.88 158 PRO A CA 1
ATOM 1201 C C . PRO A 1 158 ? 13.489 5.894 18.005 1.00 67.88 158 PRO A C 1
ATOM 1203 O O . PRO A 1 158 ? 12.719 4.945 17.877 1.00 67.88 158 PRO A O 1
ATOM 1206 N N . GLN A 1 159 ? 14.768 5.858 17.617 1.00 72.75 159 GLN A N 1
ATOM 1207 C CA . GLN A 1 159 ? 15.454 4.689 17.050 1.00 72.75 159 GLN A CA 1
ATOM 1208 C C . GLN A 1 159 ? 15.032 4.261 15.633 1.00 72.75 159 GLN A C 1
ATOM 1210 O O . GLN A 1 159 ? 15.281 3.110 15.280 1.00 72.75 159 GLN A O 1
ATOM 1215 N N . TRP A 1 160 ? 14.438 5.137 14.810 1.00 81.38 160 TRP A N 1
ATOM 1216 C CA . TRP A 1 160 ? 14.038 4.769 13.436 1.00 81.38 160 TRP A CA 1
ATOM 1217 C C . TRP A 1 160 ? 13.083 3.558 13.399 1.00 81.38 160 TRP A C 1
ATOM 1219 O O . TRP A 1 160 ? 13.090 2.752 12.469 1.00 81.38 160 TRP A O 1
ATOM 1229 N N . ALA A 1 161 ? 12.280 3.402 14.454 1.00 83.88 161 ALA A N 1
ATOM 1230 C CA . ALA A 1 161 ? 11.322 2.313 14.575 1.00 83.88 161 ALA A CA 1
ATOM 1231 C C . ALA A 1 161 ? 10.147 2.478 13.595 1.00 83.88 161 ALA A C 1
ATOM 1233 O O . ALA A 1 161 ? 9.896 3.569 13.080 1.00 83.88 161 ALA A O 1
ATOM 1234 N N . VAL A 1 162 ? 9.395 1.391 13.380 1.00 84.25 162 VAL A N 1
ATOM 1235 C CA . VAL A 1 162 ? 8.116 1.431 12.652 1.00 84.25 162 VAL A CA 1
ATOM 1236 C C . VAL A 1 162 ? 7.171 2.400 13.362 1.00 84.25 162 VAL A C 1
ATOM 1238 O O . VAL A 1 162 ? 6.920 2.255 14.561 1.00 84.25 162 VAL A O 1
ATOM 1241 N N . GLN A 1 163 ? 6.628 3.358 12.619 1.00 86.81 163 GLN A N 1
ATOM 1242 C CA . GLN A 1 163 ? 5.644 4.328 13.099 1.00 86.81 163 GLN A CA 1
ATOM 1243 C C . GLN A 1 163 ? 4.277 4.017 12.497 1.00 86.81 163 GLN A C 1
ATOM 1245 O O . GLN A 1 163 ? 4.213 3.411 11.433 1.00 86.81 163 GLN A O 1
ATOM 1250 N N . VAL A 1 164 ? 3.191 4.411 13.167 1.00 87.12 164 VAL A N 1
ATOM 1251 C CA . VAL A 1 164 ? 1.834 4.272 12.618 1.00 87.12 164 VAL A CA 1
ATOM 1252 C C . VAL A 1 164 ? 1.238 5.652 12.378 1.00 87.12 164 VAL A C 1
ATOM 1254 O O . VAL A 1 164 ? 0.984 6.382 13.338 1.00 87.12 164 VAL A O 1
ATOM 1257 N N . LEU A 1 165 ? 1.027 5.986 11.107 1.00 86.38 165 LEU A N 1
ATOM 1258 C CA . LEU A 1 165 ? 0.308 7.177 10.659 1.00 86.38 165 LEU A CA 1
ATOM 1259 C C . LEU A 1 165 ? -1.178 6.835 10.505 1.00 86.38 165 LEU A C 1
ATOM 1261 O O . LEU A 1 165 ? -1.515 5.687 10.219 1.00 86.38 165 LEU A O 1
ATOM 1265 N N . VAL A 1 166 ? -2.059 7.811 10.704 1.00 84.25 166 VAL A N 1
ATOM 1266 C CA . VAL A 1 166 ? -3.495 7.676 10.419 1.00 84.25 166 VAL A CA 1
ATOM 1267 C C . VAL A 1 166 ? -3.842 8.691 9.347 1.00 84.25 166 VAL A C 1
ATOM 1269 O O . VAL A 1 166 ? -3.479 9.856 9.484 1.00 84.25 166 VAL A O 1
ATOM 1272 N N . VAL A 1 167 ? -4.499 8.232 8.288 1.00 82.88 167 VAL A N 1
ATOM 1273 C CA . VAL A 1 167 ? -4.835 9.020 7.105 1.00 82.88 167 VAL A CA 1
ATOM 1274 C C . VAL A 1 167 ? -6.316 8.818 6.809 1.00 82.88 167 VAL A C 1
ATOM 1276 O O . VAL A 1 167 ? -6.765 7.684 6.644 1.00 82.88 167 VAL A O 1
ATOM 1279 N N . ALA A 1 168 ? -7.068 9.912 6.769 1.00 79.81 168 ALA A N 1
ATOM 1280 C CA . ALA A 1 168 ? -8.424 9.926 6.239 1.00 79.81 168 ALA A CA 1
ATOM 1281 C C . ALA A 1 168 ? -8.380 10.113 4.739 1.00 79.81 168 ALA A C 1
ATOM 1283 O O . ALA A 1 168 ? -7.613 10.934 4.244 1.00 79.81 168 ALA A O 1
ATOM 1284 N N . THR A 1 169 ? -9.217 9.367 4.036 1.00 74.12 169 THR A N 1
ATOM 1285 C CA . THR A 1 169 ? -9.330 9.469 2.581 1.00 74.12 169 THR A CA 1
ATOM 1286 C C . THR A 1 169 ? -10.711 9.939 2.133 1.00 74.12 169 THR A C 1
ATOM 1288 O O . THR A 1 169 ? -10.892 10.199 0.948 1.00 74.12 169 THR A O 1
ATOM 1291 N N . ASP A 1 170 ? -11.660 10.108 3.060 1.00 71.06 170 ASP A N 1
ATOM 1292 C CA . ASP A 1 170 ? -12.987 10.666 2.804 1.00 71.06 170 ASP A CA 1
ATOM 1293 C C . ASP A 1 170 ? -13.309 11.865 3.720 1.00 71.06 170 ASP A C 1
ATOM 1295 O O . ASP A 1 170 ? -12.697 12.067 4.772 1.00 71.06 170 ASP A O 1
ATOM 1299 N N . GLU A 1 171 ? -14.263 12.702 3.298 1.00 66.81 171 GLU A N 1
ATOM 1300 C CA . GLU A 1 171 ? -14.656 13.915 4.034 1.00 66.81 171 GLU A CA 1
ATOM 1301 C C . GLU A 1 171 ? -15.290 13.591 5.399 1.00 66.81 171 GLU A C 1
ATOM 1303 O O . GLU A 1 171 ? -15.132 14.352 6.355 1.00 66.81 171 GLU A O 1
ATOM 1308 N N . SER A 1 172 ? -15.973 12.446 5.525 1.00 66.25 172 SER A N 1
ATOM 1309 C CA . SER A 1 172 ? -16.551 11.971 6.793 1.00 66.25 172 SER A CA 1
ATOM 1310 C C . SER A 1 172 ? -15.481 11.645 7.838 1.00 66.25 172 SER A C 1
ATOM 1312 O O . SER A 1 172 ? -15.681 11.860 9.034 1.00 66.25 172 SER A O 1
ATOM 1314 N N . ALA A 1 173 ? -14.317 11.182 7.396 1.00 64.62 173 ALA A N 1
ATOM 1315 C CA . ALA A 1 173 ? -13.180 10.830 8.227 1.00 64.62 173 ALA A CA 1
ATOM 1316 C C . ALA A 1 173 ? -12.404 12.051 8.756 1.00 64.62 173 ALA A C 1
ATOM 1318 O O . ALA A 1 173 ? -11.661 11.920 9.734 1.00 64.62 173 ALA A O 1
ATOM 1319 N N . ALA A 1 174 ? -12.600 13.247 8.188 1.00 63.44 174 ALA A N 1
ATOM 1320 C CA . ALA A 1 174 ? -11.935 14.469 8.651 1.00 63.44 174 ALA A CA 1
ATOM 1321 C C . ALA A 1 174 ? -12.270 14.790 10.123 1.00 63.44 174 ALA A C 1
ATOM 1323 O O . ALA A 1 174 ? -11.378 15.110 10.915 1.00 63.44 174 ALA A O 1
ATOM 1324 N N . GLY A 1 175 ? -13.533 14.595 10.529 1.00 64.12 175 GLY A N 1
ATOM 1325 C CA . GLY A 1 175 ? -13.957 14.755 11.926 1.00 64.12 175 GLY A CA 1
ATOM 1326 C C . GLY A 1 175 ? -13.297 13.748 12.880 1.00 64.12 175 GLY A C 1
ATOM 1327 O O . GLY A 1 175 ? -12.990 14.076 14.029 1.00 64.12 175 GLY A O 1
ATOM 1328 N N . ALA A 1 176 ? -12.998 12.539 12.394 1.00 63.72 176 ALA A N 1
ATOM 1329 C CA . ALA A 1 176 ? -12.291 11.520 13.164 1.00 63.72 176 ALA A CA 1
ATOM 1330 C C . ALA A 1 176 ? -10.795 11.848 13.329 1.00 63.72 176 ALA A C 1
ATOM 1332 O O . ALA A 1 176 ? -10.227 11.565 14.387 1.00 63.72 176 ALA A O 1
ATOM 1333 N N . ILE A 1 177 ? -10.145 12.492 12.346 1.00 63.31 177 ILE A N 1
ATOM 1334 C CA . ILE A 1 177 ? -8.739 12.911 12.488 1.00 63.31 177 ILE A CA 1
ATOM 1335 C C . ILE A 1 177 ? -8.579 13.955 13.590 1.00 63.31 177 ILE A C 1
ATOM 1337 O O . ILE A 1 177 ? -7.650 13.834 14.391 1.00 63.31 177 ILE A O 1
ATOM 1341 N N . GLU A 1 178 ? -9.461 14.955 13.675 1.00 62.97 178 GLU A N 1
ATOM 1342 C CA . GLU A 1 178 ? -9.371 15.974 14.732 1.00 62.97 178 GLU A CA 1
ATOM 1343 C C . GLU A 1 178 ? -9.410 15.316 16.124 1.00 62.97 178 GLU A C 1
ATOM 1345 O O . GLU A 1 178 ? -8.604 15.628 17.011 1.00 62.97 178 GLU A O 1
ATOM 1350 N N . ALA A 1 179 ? -10.277 14.311 16.287 1.00 56.91 179 ALA A N 1
ATOM 1351 C CA . ALA A 1 179 ? -10.338 13.503 17.494 1.00 56.91 179 ALA A CA 1
ATOM 1352 C C . ALA A 1 179 ? -9.049 12.694 17.719 1.00 56.91 179 ALA A C 1
ATOM 1354 O O . ALA A 1 179 ? -8.549 12.671 18.840 1.00 56.91 179 ALA A O 1
ATOM 1355 N N . VAL A 1 180 ? -8.466 12.076 16.687 1.00 58.38 180 VAL A N 1
ATOM 1356 C CA . VAL A 1 180 ? -7.245 11.254 16.793 1.00 58.38 180 VAL A CA 1
ATOM 1357 C C . VAL A 1 180 ? -5.989 12.091 17.081 1.00 58.38 180 VAL A C 1
ATOM 1359 O O . VAL A 1 180 ? -5.162 11.692 17.909 1.00 58.38 180 VAL A O 1
ATOM 1362 N N . ASN A 1 181 ? -5.851 13.268 16.467 1.00 57.06 181 ASN A N 1
ATOM 1363 C CA . ASN A 1 181 ? -4.710 14.169 16.663 1.00 57.06 181 ASN A CA 1
ATOM 1364 C C . ASN A 1 181 ? -4.642 14.713 18.096 1.00 57.06 181 ASN A C 1
ATOM 1366 O O . ASN A 1 181 ? -3.552 14.934 18.621 1.00 57.06 181 ASN A O 1
ATOM 1370 N N . LYS A 1 182 ? -5.779 14.807 18.794 1.00 55.41 182 LYS A N 1
ATOM 1371 C CA . LYS A 1 182 ? -5.835 15.192 20.212 1.00 55.41 182 LYS A CA 1
ATOM 1372 C C . LYS A 1 182 ? -5.146 14.192 21.160 1.00 55.41 182 LYS A C 1
ATOM 1374 O O . LYS A 1 182 ? -4.789 14.562 22.277 1.00 55.41 182 LYS A O 1
ATOM 1379 N N . TRP A 1 183 ? -4.950 12.937 20.741 1.00 45.81 183 TRP A N 1
ATOM 1380 C CA . TRP A 1 183 ? -4.403 11.858 21.584 1.00 45.81 183 TRP A CA 1
ATOM 1381 C C . TRP A 1 183 ? -2.928 11.522 21.309 1.00 45.81 183 TRP A C 1
ATOM 1383 O O . TRP A 1 183 ? -2.296 10.821 22.106 1.00 45.81 183 TRP A O 1
ATOM 1393 N N . GLY A 1 184 ? -2.353 12.008 20.206 1.00 42.00 184 GLY A N 1
ATOM 1394 C CA . GLY A 1 184 ? -0.965 11.753 19.816 1.00 42.00 184 GLY A CA 1
ATOM 1395 C C . GLY A 1 184 ? -0.038 12.905 20.192 1.00 42.00 184 GLY A C 1
ATOM 1396 O O . GLY A 1 184 ? -0.344 14.057 19.935 1.00 42.00 184 GLY A O 1
ATOM 1397 N N . ARG A 1 185 ? 1.125 12.598 20.777 1.00 43.31 185 ARG A N 1
ATOM 1398 C CA . ARG A 1 185 ? 2.194 13.548 21.141 1.00 43.31 185 ARG A CA 1
ATOM 1399 C C . ARG A 1 185 ? 2.862 14.223 19.925 1.00 43.31 185 ARG A C 1
ATOM 1401 O O . ARG A 1 185 ? 4.071 14.090 19.751 1.00 43.31 185 ARG A O 1
ATOM 1408 N N . MET A 1 186 ? 2.119 14.949 19.105 1.00 39.94 186 MET A N 1
ATOM 1409 C CA . MET A 1 186 ? 2.694 16.040 18.327 1.00 39.94 186 MET A CA 1
ATOM 1410 C C . MET A 1 186 ? 2.477 17.300 19.153 1.00 39.94 186 MET A C 1
ATOM 1412 O O . MET A 1 186 ? 1.355 17.642 19.505 1.00 39.94 186 MET A O 1
ATOM 1416 N N . SER A 1 187 ? 3.572 17.915 19.594 1.00 38.91 187 SER A N 1
ATOM 1417 C CA . SER A 1 187 ? 3.544 19.090 20.473 1.00 38.91 187 SER A CA 1
ATOM 1418 C C . SER A 1 187 ? 2.888 20.311 19.829 1.00 38.91 187 SER A C 1
ATOM 1420 O O . SER A 1 187 ? 2.583 21.262 20.540 1.00 38.91 187 SER A O 1
ATOM 1422 N N . GLU A 1 188 ? 2.621 20.256 18.526 1.00 43.25 188 GLU A N 1
ATOM 1423 C CA . GLU A 1 188 ? 1.764 21.190 17.816 1.00 43.25 188 GLU A CA 1
ATOM 1424 C C . GLU A 1 188 ? 0.774 20.391 16.956 1.00 43.25 188 GLU A C 1
ATOM 1426 O O . GLU A 1 188 ? 1.161 19.364 16.384 1.00 43.25 188 GLU A O 1
ATOM 1431 N N . PRO A 1 189 ? -0.508 20.794 16.910 1.00 43.47 189 PRO A N 1
ATOM 1432 C CA . PRO A 1 189 ? -1.471 20.194 16.002 1.00 43.47 189 PRO A CA 1
ATOM 1433 C C . PRO A 1 189 ? -0.996 20.469 14.574 1.00 43.47 189 PRO A C 1
ATOM 1435 O O . PRO A 1 189 ? -1.076 21.597 14.100 1.00 43.47 189 PRO A O 1
ATOM 1438 N N . VAL A 1 190 ? -0.457 19.447 13.910 1.00 51.31 190 VAL A N 1
ATOM 1439 C CA . VAL A 1 190 ? -0.303 19.487 12.455 1.00 51.31 190 VAL A CA 1
ATOM 1440 C C . VAL A 1 190 ? -1.713 19.476 11.887 1.00 51.31 190 VAL A C 1
ATOM 1442 O O . VAL A 1 190 ? -2.542 18.668 12.323 1.00 51.31 190 VAL A O 1
ATOM 1445 N N . ASP A 1 191 ? -1.982 20.402 10.973 1.00 56.06 191 ASP A N 1
ATOM 1446 C CA . ASP A 1 191 ? -3.247 20.462 10.256 1.00 56.06 191 ASP A CA 1
ATOM 1447 C C . ASP A 1 191 ? -3.534 19.072 9.642 1.00 56.06 191 ASP A C 1
ATOM 1449 O O . ASP A 1 191 ? -2.640 18.490 9.016 1.00 56.06 191 ASP A O 1
ATOM 1453 N N . PRO A 1 192 ? -4.714 18.465 9.872 1.00 51.81 192 PRO A N 1
ATOM 1454 C CA . PRO A 1 192 ? -5.117 17.230 9.199 1.00 51.81 192 PRO A CA 1
ATOM 1455 C C . PRO A 1 192 ? -4.857 17.259 7.688 1.00 51.81 192 PRO A C 1
ATOM 1457 O O . PRO A 1 192 ? -4.411 16.246 7.136 1.00 51.81 192 PRO A O 1
ATOM 1460 N N . ASP A 1 193 ? -5.056 18.427 7.070 1.00 54.44 193 ASP A N 1
ATOM 1461 C CA . ASP A 1 193 ? -4.863 18.677 5.640 1.00 54.44 193 ASP A CA 1
ATOM 1462 C C . ASP A 1 193 ? -3.368 18.628 5.253 1.00 54.44 193 ASP A C 1
ATOM 1464 O O . ASP A 1 193 ? -2.984 18.151 4.178 1.00 54.44 193 ASP A O 1
ATOM 1468 N N . ASP A 1 194 ? -2.482 19.025 6.171 1.00 56.38 194 ASP A N 1
ATOM 1469 C CA . ASP A 1 194 ? -1.031 18.954 5.984 1.00 56.38 194 ASP A CA 1
ATOM 1470 C C . ASP A 1 194 ? -0.504 17.516 6.068 1.00 56.38 194 ASP A C 1
ATOM 1472 O O . ASP A 1 194 ? 0.497 17.200 5.441 1.00 56.38 194 ASP A O 1
ATOM 1476 N N . LEU A 1 195 ? -1.131 16.613 6.826 1.00 55.12 195 LEU A N 1
ATOM 1477 C CA . LEU A 1 195 ? -0.692 15.209 6.898 1.00 55.12 195 LEU A CA 1
ATOM 1478 C C . LEU A 1 195 ? -1.193 14.369 5.721 1.00 55.12 195 LEU A C 1
ATOM 1480 O O . LEU A 1 195 ? -0.499 13.446 5.288 1.00 55.12 195 LEU A O 1
ATOM 1484 N N . THR A 1 196 ? -2.389 14.676 5.217 1.00 56.44 196 THR A N 1
ATOM 1485 C CA . THR A 1 196 ? -2.974 13.988 4.059 1.00 56.44 196 THR A CA 1
ATOM 1486 C C . THR A 1 196 ? -2.239 14.340 2.774 1.00 56.44 196 THR A C 1
ATOM 1488 O O . THR A 1 196 ? -1.940 13.430 2.003 1.00 56.44 196 THR A O 1
ATOM 1491 N N . SER A 1 197 ? -1.858 15.608 2.581 1.00 56.06 197 SER A N 1
ATOM 1492 C CA . SER A 1 197 ? -1.143 16.055 1.375 1.00 56.06 197 SER A CA 1
ATOM 1493 C C . SER A 1 197 ? 0.154 15.275 1.111 1.00 56.06 197 SER A C 1
ATOM 1495 O O . SER A 1 197 ? 0.334 14.747 0.024 1.00 56.06 197 SER A O 1
ATOM 1497 N N . TYR A 1 198 ? 1.025 15.068 2.104 1.00 58.72 198 TYR A N 1
ATOM 1498 C CA . TYR A 1 198 ? 2.316 14.398 1.847 1.00 58.72 198 TYR A CA 1
ATOM 1499 C C . TYR A 1 198 ? 2.237 12.884 1.639 1.00 58.72 198 TYR A C 1
ATOM 1501 O O . TYR A 1 198 ? 3.160 12.292 1.074 1.00 58.72 198 TYR A O 1
ATOM 1509 N N . VAL A 1 199 ? 1.157 12.244 2.093 1.00 64.31 199 VAL A N 1
ATOM 1510 C CA . VAL A 1 199 ? 0.917 10.821 1.818 1.00 64.31 199 VAL A CA 1
ATOM 1511 C C . VAL A 1 199 ? 0.247 10.633 0.448 1.00 64.31 199 VAL A C 1
ATOM 1513 O O . VAL A 1 199 ? 0.484 9.611 -0.209 1.00 64.31 199 VAL A O 1
ATOM 1516 N N . LEU A 1 200 ? -0.542 11.623 0.018 1.00 61.25 200 LEU A N 1
ATOM 1517 C CA . LEU A 1 200 ? -1.304 11.652 -1.235 1.00 61.25 200 LEU A CA 1
ATOM 1518 C C . LEU A 1 200 ? -0.591 12.378 -2.397 1.00 61.25 200 LEU A C 1
ATOM 1520 O O . LEU A 1 200 ? -1.211 12.603 -3.426 1.00 61.25 200 LEU A O 1
ATOM 1524 N N . ASP A 1 201 ? 0.711 12.658 -2.269 1.00 59.88 201 ASP A N 1
ATOM 1525 C CA . ASP A 1 201 ? 1.500 13.483 -3.206 1.00 59.88 201 ASP A CA 1
ATOM 1526 C C . ASP A 1 201 ? 1.001 14.946 -3.294 1.00 59.88 201 ASP A C 1
ATOM 1528 O O . ASP A 1 201 ? -0.104 15.275 -2.859 1.00 59.88 201 ASP A O 1
ATOM 1532 N N . ASP A 1 202 ? 1.832 15.850 -3.823 1.00 54.75 202 ASP A N 1
ATOM 1533 C CA . ASP A 1 202 ? 1.651 17.317 -3.741 1.00 54.75 202 ASP A CA 1
ATOM 1534 C C . ASP A 1 202 ? 0.313 17.845 -4.327 1.00 54.75 202 ASP A C 1
ATOM 1536 O O . ASP A 1 202 ? -0.062 18.993 -4.079 1.00 54.75 202 ASP A O 1
ATOM 1540 N N . GLU A 1 203 ? -0.436 17.019 -5.066 1.00 58.38 203 GLU A N 1
ATOM 1541 C CA . GLU A 1 203 ? -1.730 17.361 -5.677 1.00 58.38 203 GLU A CA 1
ATOM 1542 C C . GLU A 1 203 ? -2.946 16.719 -4.974 1.00 58.38 203 GLU A C 1
ATOM 1544 O O . GLU A 1 203 ? -4.075 16.894 -5.428 1.00 58.38 203 GLU A O 1
ATOM 1549 N N . GLN A 1 204 ? -2.748 16.011 -3.849 1.00 64.56 204 GLN A N 1
ATOM 1550 C CA . GLN A 1 204 ? -3.787 15.223 -3.156 1.00 64.56 204 GLN A CA 1
ATOM 1551 C C . GLN A 1 204 ? -4.473 14.185 -4.064 1.00 64.56 204 GLN A C 1
ATOM 1553 O O . GLN A 1 204 ? -5.582 13.717 -3.784 1.00 64.56 204 GLN A O 1
ATOM 1558 N N . GLU A 1 205 ? -3.825 13.813 -5.166 1.00 80.06 205 GLU A N 1
ATOM 1559 C CA . GLU A 1 205 ? -4.364 12.850 -6.107 1.00 80.06 205 GLU A CA 1
ATOM 1560 C C . GLU A 1 205 ? -4.122 11.436 -5.583 1.00 80.06 205 GLU A C 1
ATOM 1562 O O . GLU A 1 205 ? -3.010 11.020 -5.265 1.00 80.06 205 GLU A O 1
ATOM 1567 N N . TRP A 1 206 ? -5.198 10.656 -5.490 1.00 84.44 206 TRP A N 1
ATOM 1568 C CA . TRP A 1 206 ? -5.088 9.255 -5.098 1.00 84.44 206 TRP A CA 1
ATOM 1569 C C . TRP A 1 206 ? -4.193 8.478 -6.055 1.00 84.44 206 TRP A C 1
ATOM 1571 O O . TRP A 1 206 ? -3.360 7.687 -5.613 1.00 84.44 206 TRP A O 1
ATOM 1581 N N . ASP A 1 207 ? -4.359 8.706 -7.353 1.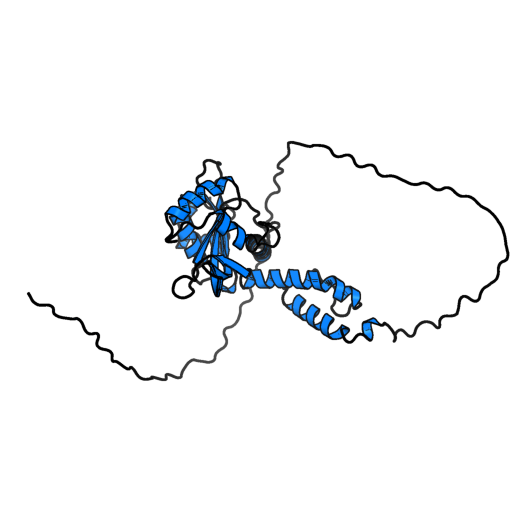00 88.00 207 ASP A N 1
ATOM 1582 C CA . ASP A 1 207 ? -3.693 7.941 -8.392 1.00 88.00 207 ASP A CA 1
ATOM 1583 C C . ASP A 1 207 ? -2.178 8.160 -8.350 1.00 88.00 207 ASP A C 1
ATOM 1585 O O . ASP A 1 207 ? -1.675 9.266 -8.497 1.00 88.00 207 ASP A O 1
ATOM 1589 N N . GLY A 1 208 ? -1.428 7.076 -8.147 1.00 85.88 208 GLY A N 1
ATOM 1590 C CA . GLY A 1 208 ? 0.032 7.134 -8.031 1.00 85.88 208 GLY A CA 1
ATOM 1591 C C . GLY A 1 208 ? 0.555 7.476 -6.632 1.00 85.88 208 GLY A C 1
ATOM 1592 O O . GLY A 1 208 ? 1.745 7.254 -6.381 1.00 85.88 208 GLY A O 1
ATOM 1593 N N . SER A 1 209 ? -0.314 7.893 -5.704 1.00 89.31 209 SER A N 1
ATOM 1594 C CA . SER A 1 209 ? 0.053 8.114 -4.302 1.00 89.31 209 SER A CA 1
ATOM 1595 C C . SER A 1 209 ? 0.645 6.862 -3.648 1.00 89.31 209 SER A C 1
ATOM 1597 O O . SER A 1 209 ? 0.454 5.720 -4.087 1.00 89.31 209 SER A O 1
ATOM 1599 N N . SER A 1 210 ? 1.326 7.055 -2.517 1.00 91.31 210 SER A N 1
ATOM 1600 C CA . SER A 1 210 ? 1.870 5.944 -1.721 1.00 91.31 210 SER A CA 1
ATOM 1601 C C . SER A 1 210 ? 0.772 4.965 -1.277 1.00 91.31 210 SER A C 1
ATOM 1603 O O . SER A 1 210 ? 1.017 3.761 -1.161 1.00 91.31 210 SER A O 1
ATOM 1605 N N . LEU A 1 211 ? -0.445 5.474 -1.054 1.00 91.38 211 LEU A N 1
ATOM 1606 C CA . LEU A 1 211 ? -1.627 4.704 -0.669 1.00 91.38 211 LEU A CA 1
ATOM 1607 C C . LEU A 1 211 ? -2.190 3.876 -1.820 1.00 91.38 211 LEU A C 1
ATOM 1609 O O . LEU A 1 211 ? -2.381 2.670 -1.656 1.00 91.38 211 LEU A O 1
ATOM 1613 N N . ASP A 1 212 ? -2.393 4.483 -2.988 1.00 92.44 212 ASP A N 1
ATOM 1614 C CA . ASP A 1 212 ? -2.833 3.762 -4.185 1.00 92.44 212 ASP A CA 1
ATOM 1615 C C . ASP A 1 212 ? -1.825 2.675 -4.561 1.00 92.44 212 ASP A C 1
ATOM 1617 O O . ASP A 1 212 ? -2.187 1.515 -4.772 1.00 92.44 212 ASP A O 1
ATOM 1621 N N . ARG A 1 213 ? -0.528 2.993 -4.521 1.00 94.31 213 ARG A N 1
ATOM 1622 C CA . ARG A 1 213 ? 0.536 2.009 -4.745 1.00 94.31 213 ARG A CA 1
ATOM 1623 C C . ARG A 1 213 ? 0.501 0.868 -3.730 1.00 94.31 213 ARG A C 1
ATOM 1625 O O . ARG A 1 213 ? 0.626 -0.292 -4.128 1.00 94.31 213 ARG A O 1
ATOM 1632 N N . ALA A 1 214 ? 0.267 1.152 -2.446 1.00 95.12 214 ALA A N 1
ATOM 1633 C CA . ALA A 1 214 ? 0.106 0.115 -1.424 1.00 95.12 214 ALA A CA 1
ATOM 1634 C C . ALA A 1 214 ? -1.134 -0.752 -1.696 1.00 95.12 214 ALA A C 1
ATOM 1636 O O . ALA A 1 214 ? -1.065 -1.979 -1.596 1.00 95.12 214 ALA A O 1
ATOM 1637 N N . GLY A 1 215 ? -2.247 -0.138 -2.104 1.00 94.56 215 GLY A N 1
ATOM 1638 C CA . GLY A 1 215 ? -3.467 -0.829 -2.513 1.00 94.56 215 GLY A CA 1
ATOM 1639 C C . GLY A 1 215 ? -3.247 -1.738 -3.724 1.00 94.56 215 GLY A C 1
ATOM 1640 O O . GLY A 1 215 ? -3.665 -2.896 -3.707 1.00 94.56 215 GLY A O 1
ATOM 1641 N N . ARG A 1 216 ? -2.526 -1.266 -4.750 1.00 93.75 216 ARG A N 1
ATOM 1642 C CA . ARG A 1 216 ? -2.145 -2.054 -5.939 1.00 93.75 216 ARG A CA 1
ATOM 1643 C C . ARG A 1 216 ? -1.199 -3.198 -5.588 1.00 93.75 216 ARG A C 1
ATOM 1645 O O . ARG A 1 216 ? -1.372 -4.297 -6.119 1.00 93.75 216 ARG A O 1
ATOM 1652 N N . ALA A 1 217 ? -0.245 -2.970 -4.687 1.00 94.44 217 ALA A N 1
ATOM 1653 C CA . ALA A 1 217 ? 0.642 -4.008 -4.173 1.00 94.44 217 ALA A CA 1
ATOM 1654 C C . ALA A 1 217 ? -0.150 -5.086 -3.415 1.00 94.44 217 ALA A C 1
ATOM 1656 O O . ALA A 1 217 ? -0.007 -6.270 -3.713 1.00 94.44 217 ALA A O 1
ATOM 1657 N N . TYR A 1 218 ? -1.052 -4.693 -2.514 1.00 94.81 218 TYR A N 1
ATOM 1658 C CA . TYR A 1 218 ? -1.962 -5.609 -1.822 1.00 94.81 218 TYR A CA 1
ATOM 1659 C C . TYR A 1 218 ? -2.835 -6.406 -2.797 1.00 94.81 218 TYR A C 1
ATOM 1661 O O . TYR A 1 218 ? -2.880 -7.636 -2.714 1.00 94.81 218 TYR A O 1
ATOM 1669 N N . ARG A 1 219 ? -3.470 -5.730 -3.766 1.00 93.19 219 ARG A N 1
ATOM 1670 C CA . ARG A 1 219 ? -4.261 -6.372 -4.823 1.00 93.19 219 ARG A CA 1
ATOM 1671 C C . ARG A 1 219 ? -3.450 -7.454 -5.523 1.00 93.19 219 ARG A C 1
ATOM 1673 O O . ARG A 1 219 ? -3.895 -8.591 -5.632 1.00 93.19 219 ARG A O 1
ATOM 1680 N N . ARG A 1 220 ? -2.249 -7.095 -5.976 1.00 90.81 220 ARG A N 1
ATOM 1681 C CA . ARG A 1 220 ? -1.352 -7.978 -6.722 1.00 90.81 220 ARG A CA 1
ATOM 1682 C C . ARG A 1 220 ? -0.899 -9.173 -5.890 1.00 90.81 220 ARG A C 1
ATOM 1684 O O . ARG A 1 220 ? -0.944 -10.300 -6.368 1.00 90.81 220 ARG A O 1
ATOM 1691 N N . ASP A 1 221 ? -0.454 -8.930 -4.664 1.00 92.31 221 ASP A N 1
ATOM 1692 C CA . ASP A 1 221 ? 0.096 -9.960 -3.785 1.00 92.31 221 ASP A CA 1
ATOM 1693 C C . ASP A 1 221 ? -0.959 -10.972 -3.326 1.00 92.31 221 ASP A C 1
ATOM 1695 O O . ASP A 1 221 ? -0.669 -12.160 -3.202 1.00 92.31 221 ASP A O 1
ATOM 1699 N N . CYS A 1 222 ? -2.193 -10.516 -3.115 1.00 89.94 222 CYS A N 1
ATOM 1700 C CA . CYS A 1 222 ? -3.296 -11.375 -2.702 1.00 89.94 222 CYS A CA 1
ATOM 1701 C C . CYS A 1 222 ? -4.180 -11.855 -3.869 1.00 89.94 222 CYS A C 1
ATOM 1703 O O . CYS A 1 222 ? -5.121 -12.607 -3.633 1.00 89.94 222 CYS A O 1
ATOM 1705 N N . GLY A 1 223 ? -3.884 -11.460 -5.112 1.00 89.56 223 GLY A N 1
ATOM 1706 C CA . GLY A 1 223 ? -4.631 -11.887 -6.299 1.00 89.56 223 GLY A CA 1
ATOM 1707 C C . GLY A 1 223 ? -6.063 -11.347 -6.373 1.00 89.56 223 GLY A C 1
ATOM 1708 O O . GLY A 1 223 ? -6.940 -12.029 -6.899 1.00 89.56 223 GLY A O 1
ATOM 1709 N N . TRP A 1 224 ? -6.311 -10.153 -5.831 1.00 87.44 224 TRP A N 1
ATOM 1710 C CA . TRP A 1 224 ? -7.611 -9.486 -5.918 1.00 87.44 224 TRP A CA 1
ATOM 1711 C C . TRP A 1 224 ? -7.831 -8.850 -7.292 1.00 87.44 224 TRP A C 1
ATOM 1713 O O . TRP A 1 224 ? -6.887 -8.432 -7.962 1.00 87.44 224 TRP A O 1
ATOM 1723 N N . ASP A 1 225 ? -9.097 -8.693 -7.675 1.00 87.75 225 ASP A N 1
ATOM 1724 C CA . ASP A 1 225 ? -9.467 -8.003 -8.916 1.00 87.75 225 ASP A CA 1
ATOM 1725 C C . ASP A 1 225 ? -9.350 -6.470 -8.789 1.00 87.75 225 ASP A C 1
ATOM 1727 O O . ASP A 1 225 ? -9.096 -5.768 -9.770 1.00 87.75 225 ASP A O 1
ATOM 1731 N N . PHE A 1 226 ? -9.501 -5.935 -7.574 1.00 87.62 226 PHE A N 1
ATOM 1732 C CA . PHE A 1 226 ? -9.506 -4.500 -7.289 1.00 87.62 226 PHE A CA 1
ATOM 1733 C C . PHE A 1 226 ? -8.609 -4.152 -6.099 1.00 87.62 226 PHE A C 1
ATOM 1735 O O . PHE A 1 226 ? -8.403 -4.956 -5.192 1.00 87.62 226 PHE A O 1
ATOM 1742 N N . SER A 1 227 ? -8.040 -2.948 -6.142 1.00 91.00 227 SER A N 1
ATOM 1743 C CA . SER A 1 227 ? -7.334 -2.355 -5.009 1.00 91.00 227 SER A CA 1
ATOM 1744 C C . SER A 1 227 ? -8.365 -1.727 -4.075 1.00 91.00 227 SER A C 1
ATOM 1746 O O . SER A 1 227 ? -9.403 -1.270 -4.562 1.00 91.00 227 SER A O 1
ATOM 1748 N N . PRO A 1 228 ? -8.105 -1.660 -2.762 1.00 88.88 228 PRO A N 1
ATOM 1749 C CA . PRO A 1 228 ? -8.886 -0.789 -1.901 1.00 88.88 228 PRO A CA 1
ATOM 1750 C C . PRO A 1 228 ? -8.723 0.653 -2.408 1.00 88.88 228 PRO A C 1
ATOM 1752 O O . PRO A 1 228 ? -7.601 1.076 -2.688 1.00 88.88 228 PRO A O 1
ATOM 1755 N N . GLY A 1 229 ? -9.844 1.342 -2.629 1.00 86.19 229 GLY A N 1
ATOM 1756 C CA . GLY A 1 229 ? -9.881 2.748 -3.045 1.00 86.19 229 GLY A CA 1
ATOM 1757 C C . GLY A 1 229 ? -9.904 3.693 -1.842 1.00 86.19 229 GLY A C 1
ATOM 1758 O O . GLY A 1 229 ? -9.588 3.287 -0.737 1.00 86.19 229 GLY A O 1
ATOM 1759 N N . GLN A 1 230 ? -10.366 4.928 -2.028 1.00 83.75 230 GLN A N 1
ATOM 1760 C CA . GLN A 1 230 ? -10.401 5.980 -0.994 1.00 83.75 230 GLN A CA 1
ATOM 1761 C C . GLN A 1 230 ? -11.401 5.753 0.167 1.00 83.75 230 GLN A C 1
ATOM 1763 O O . GLN A 1 230 ? -11.699 6.683 0.910 1.00 83.75 230 GLN A O 1
ATOM 1768 N N . GLY A 1 231 ? -11.971 4.559 0.325 1.00 84.19 231 GLY A N 1
ATOM 1769 C CA . GLY A 1 231 ? -12.971 4.308 1.364 1.00 84.19 231 GLY A CA 1
ATOM 1770 C C . GLY A 1 231 ? -12.338 4.069 2.734 1.00 84.19 231 GLY A C 1
ATOM 1771 O O . GLY A 1 231 ? -11.533 3.147 2.873 1.00 84.19 231 GLY A O 1
ATOM 1772 N N . GLY A 1 232 ? -12.755 4.840 3.743 1.00 88.94 232 GLY A N 1
ATOM 1773 C CA . GLY A 1 232 ? -12.437 4.592 5.148 1.00 88.94 232 GLY A CA 1
ATOM 1774 C C . GLY A 1 232 ? -11.201 5.305 5.691 1.00 88.94 232 GLY A C 1
ATOM 1775 O O . GLY A 1 232 ? -10.660 6.248 5.118 1.00 88.94 232 GLY A O 1
ATOM 1776 N N . LEU A 1 233 ? -10.742 4.830 6.850 1.00 90.56 233 LEU A N 1
ATOM 1777 C CA . LEU A 1 233 ? -9.549 5.332 7.528 1.00 90.56 233 LEU A CA 1
ATOM 1778 C C . LEU A 1 233 ? -8.376 4.373 7.335 1.00 90.56 233 LEU A C 1
ATOM 1780 O O . LEU A 1 233 ? -8.419 3.209 7.747 1.00 90.56 233 LEU A O 1
ATOM 1784 N N . TYR A 1 234 ? -7.284 4.895 6.787 1.00 92.75 234 TYR A N 1
ATOM 1785 C CA . TYR A 1 234 ? -6.035 4.173 6.605 1.00 92.75 234 TYR A CA 1
ATOM 1786 C C . TYR A 1 234 ? -5.122 4.339 7.821 1.00 92.75 234 TYR A C 1
ATOM 1788 O O . TYR A 1 234 ? -4.777 5.444 8.231 1.00 92.75 234 TYR A O 1
ATOM 1796 N N . LEU A 1 235 ? -4.653 3.223 8.371 1.00 93.38 235 LEU A N 1
ATOM 1797 C CA . LEU A 1 235 ? -3.564 3.174 9.340 1.00 93.38 235 LEU A CA 1
ATOM 1798 C C . LEU A 1 235 ? -2.312 2.652 8.642 1.00 93.38 235 LEU A C 1
ATOM 1800 O O . LEU A 1 235 ? -2.275 1.491 8.241 1.00 93.38 235 LEU A O 1
ATOM 1804 N N . LEU A 1 236 ? -1.274 3.476 8.524 1.00 94.50 236 LEU A N 1
ATOM 1805 C CA . LEU A 1 236 ? -0.053 3.147 7.788 1.00 94.50 236 LEU A CA 1
ATOM 1806 C C . LEU A 1 236 ? 1.099 2.864 8.727 1.00 94.50 236 LEU A C 1
ATOM 1808 O O . LEU A 1 236 ? 1.549 3.748 9.448 1.00 94.50 236 LEU A O 1
ATOM 1812 N N . ALA A 1 237 ? 1.626 1.646 8.676 1.00 95.50 237 ALA A N 1
ATOM 1813 C CA . ALA A 1 237 ? 2.893 1.324 9.300 1.00 95.50 237 ALA A CA 1
ATOM 1814 C C . ALA A 1 237 ? 4.025 1.766 8.369 1.00 95.50 237 ALA A C 1
ATOM 1816 O O . ALA A 1 237 ? 4.244 1.143 7.332 1.00 95.50 237 ALA A O 1
ATOM 1817 N N . VAL A 1 238 ? 4.756 2.814 8.740 1.00 94.19 238 VAL A N 1
ATOM 1818 C CA . VAL A 1 238 ? 5.862 3.370 7.948 1.00 94.19 238 VAL A CA 1
ATOM 1819 C C . VAL A 1 238 ? 7.211 3.091 8.600 1.00 94.19 238 VAL A C 1
ATOM 1821 O O . VAL A 1 238 ? 7.357 3.147 9.824 1.00 94.19 238 VAL A O 1
ATOM 1824 N N . THR A 1 239 ? 8.215 2.785 7.782 1.00 94.12 239 THR A N 1
ATOM 1825 C CA . THR A 1 239 ? 9.600 2.564 8.220 1.00 94.12 239 THR A CA 1
ATOM 1826 C C . THR A 1 239 ? 10.492 3.667 7.670 1.00 94.12 239 THR A C 1
ATOM 1828 O O . THR A 1 239 ? 10.741 3.674 6.460 1.00 94.12 239 THR A O 1
ATOM 1831 N N . PRO A 1 240 ? 10.967 4.600 8.512 1.00 92.25 240 PRO A N 1
ATOM 1832 C CA . PRO A 1 240 ? 11.837 5.671 8.052 1.00 92.25 240 PRO A CA 1
ATOM 1833 C C . PRO A 1 240 ? 13.220 5.120 7.691 1.00 92.25 240 PRO A C 1
ATOM 1835 O O . PRO A 1 240 ? 13.710 4.187 8.330 1.00 92.25 240 PRO A O 1
ATOM 1838 N N . TYR A 1 241 ? 13.869 5.719 6.695 1.00 93.12 241 TYR A N 1
ATOM 1839 C CA . TYR A 1 241 ? 15.281 5.452 6.387 1.00 93.12 241 TYR A CA 1
ATOM 1840 C C . TYR A 1 241 ? 16.099 6.717 6.098 1.00 93.12 241 TYR A C 1
ATOM 1842 O O . TYR A 1 241 ? 17.327 6.669 6.169 1.00 93.12 241 TYR A O 1
ATOM 1850 N N . SER A 1 242 ? 15.458 7.849 5.794 1.00 92.19 242 SER A N 1
ATOM 1851 C CA . SER A 1 242 ? 16.113 9.157 5.779 1.00 92.19 242 SER A CA 1
ATOM 1852 C C . SER A 1 242 ? 15.177 10.263 6.266 1.00 92.19 242 SER A C 1
ATOM 1854 O O . SER A 1 242 ? 13.962 10.091 6.350 1.00 92.19 242 SER A O 1
ATOM 1856 N N . SER A 1 243 ? 15.763 11.401 6.628 1.00 91.25 243 SER A N 1
ATOM 1857 C CA . SER A 1 243 ? 15.040 12.618 6.982 1.00 91.25 243 SER A CA 1
ATOM 1858 C C . SER A 1 243 ? 15.802 13.835 6.468 1.00 91.25 243 SER A C 1
ATOM 1860 O O . SER A 1 243 ? 17.028 13.796 6.325 1.00 91.25 243 SER A O 1
ATOM 1862 N N . MET A 1 244 ? 15.081 14.912 6.183 1.00 89.88 244 MET A N 1
ATOM 1863 C CA . MET A 1 244 ? 15.617 16.172 5.691 1.00 89.88 244 MET A CA 1
ATOM 1864 C C . MET A 1 244 ? 14.877 17.328 6.355 1.00 89.88 244 MET A C 1
ATOM 1866 O O . MET A 1 244 ? 13.653 17.376 6.322 1.00 89.88 244 MET A O 1
ATOM 1870 N N . SER A 1 245 ? 15.627 18.257 6.941 1.00 88.56 245 SER A N 1
ATOM 1871 C CA . SER A 1 245 ? 15.067 19.449 7.578 1.00 88.56 245 SER A CA 1
ATOM 1872 C C . SER A 1 245 ? 15.037 20.609 6.581 1.00 88.56 245 SER A C 1
ATOM 1874 O O . SER A 1 245 ? 16.077 20.983 6.030 1.00 88.56 245 SER A O 1
ATOM 1876 N N . PHE A 1 246 ? 13.861 21.195 6.368 1.00 82.06 246 PHE A N 1
ATOM 1877 C CA . PHE A 1 246 ? 13.628 22.375 5.537 1.00 82.06 246 PHE A CA 1
ATOM 1878 C C . PHE A 1 246 ? 13.081 23.519 6.396 1.00 82.06 246 PHE A C 1
ATOM 1880 O O . PHE A 1 246 ? 11.880 23.655 6.611 1.00 82.06 246 PHE A O 1
ATOM 1887 N N . GLY A 1 247 ? 13.975 24.376 6.893 1.00 86.12 247 GLY A N 1
ATOM 1888 C CA . GLY A 1 247 ? 13.581 25.471 7.781 1.00 86.12 247 GLY A CA 1
ATOM 1889 C C . GLY A 1 247 ? 13.048 24.934 9.110 1.00 86.12 247 GLY A C 1
ATOM 1890 O O . GLY A 1 247 ? 13.826 24.386 9.886 1.00 86.12 247 GLY A O 1
ATOM 1891 N N . ASN A 1 248 ? 11.746 25.108 9.353 1.00 79.31 248 ASN A N 1
ATOM 1892 C CA . ASN A 1 248 ? 11.066 24.621 10.557 1.00 79.31 248 ASN A CA 1
ATOM 1893 C C . ASN A 1 248 ? 10.375 23.258 10.359 1.00 79.31 248 ASN A C 1
ATOM 1895 O O . ASN A 1 248 ? 9.868 22.711 11.335 1.00 79.31 248 ASN A O 1
ATOM 1899 N N . ASP A 1 249 ? 10.378 22.709 9.139 1.00 80.06 249 ASP A N 1
ATOM 1900 C CA . ASP A 1 249 ? 9.704 21.450 8.821 1.00 80.06 249 ASP A CA 1
ATOM 1901 C C . ASP A 1 249 ? 10.717 20.309 8.691 1.00 80.06 249 ASP A C 1
ATOM 1903 O O . ASP A 1 249 ? 11.678 20.393 7.922 1.00 80.06 249 ASP A O 1
ATOM 1907 N N . ASP A 1 250 ? 10.479 19.208 9.403 1.00 83.38 250 ASP A N 1
ATOM 1908 C CA . ASP A 1 250 ? 11.215 17.961 9.211 1.00 83.38 250 ASP A CA 1
ATOM 1909 C C . ASP A 1 250 ? 10.427 17.033 8.284 1.00 83.38 250 ASP A C 1
ATOM 1911 O O . ASP A 1 250 ? 9.320 16.599 8.611 1.00 83.38 250 ASP A O 1
ATOM 1915 N N . MET A 1 251 ? 11.015 16.710 7.133 1.00 86.94 251 MET A N 1
ATOM 1916 C CA . MET A 1 251 ? 10.492 15.724 6.192 1.00 86.94 251 MET A CA 1
ATOM 1917 C C . MET A 1 251 ? 11.165 14.377 6.428 1.00 86.94 251 MET A C 1
ATOM 1919 O O . MET A 1 251 ? 12.389 14.254 6.354 1.00 86.94 251 MET A O 1
ATOM 1923 N N . CYS A 1 252 ? 10.371 13.346 6.680 1.00 89.31 252 CYS A N 1
ATOM 1924 C CA . CYS A 1 252 ? 10.806 11.959 6.710 1.00 89.31 252 CYS A CA 1
ATOM 1925 C C . CYS A 1 252 ? 10.539 11.275 5.375 1.00 89.31 252 CYS A C 1
ATOM 1927 O O . CYS A 1 252 ? 9.542 11.542 4.708 1.00 89.31 252 CYS A O 1
ATOM 1929 N N . TYR A 1 253 ? 11.411 10.331 5.041 1.00 92.00 253 TYR A N 1
ATOM 1930 C CA . TYR A 1 253 ? 11.270 9.449 3.896 1.00 92.00 253 TYR A CA 1
ATOM 1931 C C . TYR A 1 253 ? 11.418 8.000 4.343 1.00 92.00 253 TYR A C 1
ATOM 1933 O O . TYR A 1 253 ? 12.251 7.656 5.196 1.00 92.00 253 TYR A O 1
ATOM 1941 N N . GLY A 1 254 ? 10.604 7.135 3.759 1.00 94.88 254 GLY A N 1
ATOM 1942 C CA . GLY A 1 254 ? 10.495 5.757 4.192 1.00 94.88 254 GLY A CA 1
ATOM 1943 C C . GLY A 1 254 ? 9.760 4.875 3.202 1.00 94.88 254 GLY A C 1
ATOM 1944 O O . GLY A 1 254 ? 9.590 5.209 2.032 1.00 94.88 254 GLY A O 1
ATOM 1945 N N . ALA A 1 255 ? 9.328 3.728 3.710 1.00 95.75 255 ALA A N 1
ATOM 1946 C CA . ALA A 1 255 ? 8.472 2.795 2.995 1.00 95.75 255 ALA A CA 1
ATOM 1947 C C . ALA A 1 255 ? 7.244 2.444 3.840 1.00 95.75 255 ALA A C 1
ATOM 1949 O O . ALA A 1 255 ? 7.324 2.391 5.073 1.00 95.75 255 ALA A O 1
ATOM 1950 N N . VAL A 1 256 ? 6.122 2.166 3.181 1.00 96.75 256 VAL A N 1
ATOM 1951 C CA . VAL A 1 256 ? 4.917 1.630 3.822 1.00 96.75 256 VAL A CA 1
ATOM 1952 C C . VAL A 1 256 ? 5.122 0.136 4.082 1.00 96.75 256 VAL A C 1
ATOM 1954 O O . VAL A 1 256 ? 4.912 -0.706 3.214 1.00 96.75 256 VAL A O 1
ATOM 1957 N N . ALA A 1 257 ? 5.524 -0.215 5.301 1.00 97.38 257 ALA A N 1
ATOM 1958 C CA . ALA A 1 257 ? 5.725 -1.599 5.724 1.00 97.38 257 ALA A CA 1
ATOM 1959 C C . ALA A 1 257 ? 4.418 -2.409 5.776 1.00 97.38 257 ALA A C 1
ATOM 1961 O O . ALA A 1 257 ? 4.435 -3.638 5.672 1.00 97.38 257 ALA A O 1
ATOM 1962 N N . GLY A 1 258 ? 3.285 -1.734 5.949 1.00 97.50 258 GLY A N 1
ATOM 1963 C CA . GLY A 1 258 ? 1.956 -2.323 5.889 1.00 97.50 258 GLY A CA 1
ATOM 1964 C C . GLY A 1 258 ? 0.872 -1.286 6.138 1.00 97.50 258 GLY A C 1
ATOM 1965 O O . GLY A 1 258 ? 1.163 -0.160 6.540 1.00 97.50 258 GLY A O 1
ATOM 1966 N N . PHE A 1 259 ? -0.379 -1.680 5.939 1.00 97.62 259 PHE A N 1
ATOM 1967 C CA . PHE A 1 259 ? -1.526 -0.843 6.260 1.00 97.62 259 PHE A CA 1
ATOM 1968 C C . PHE A 1 259 ? -2.679 -1.658 6.843 1.00 97.62 259 PHE A C 1
ATOM 1970 O O . PHE A 1 259 ? -2.752 -2.879 6.672 1.00 97.62 259 PHE A O 1
ATOM 1977 N N . ALA A 1 260 ? -3.579 -0.964 7.528 1.00 97.25 260 ALA A N 1
ATOM 1978 C CA . ALA A 1 260 ? -4.910 -1.442 7.863 1.00 97.25 260 ALA A CA 1
ATOM 1979 C C . ALA A 1 260 ? -5.950 -0.404 7.423 1.00 97.25 260 ALA A C 1
ATOM 1981 O O . ALA A 1 260 ? -5.662 0.788 7.473 1.00 97.25 260 ALA A O 1
ATOM 1982 N N . ILE A 1 261 ? -7.127 -0.856 6.998 1.00 95.75 261 ILE A N 1
ATOM 1983 C CA . ILE A 1 261 ? -8.263 0.008 6.654 1.00 95.75 261 ILE A CA 1
ATOM 1984 C C . ILE A 1 261 ? -9.392 -0.323 7.611 1.00 95.75 261 ILE A C 1
ATOM 1986 O O . ILE A 1 261 ? -9.733 -1.500 7.769 1.00 95.75 261 ILE A O 1
ATOM 1990 N N . VAL A 1 262 ? -9.946 0.704 8.245 1.00 95.31 262 VAL A N 1
ATOM 1991 C CA . VAL A 1 262 ? -11.143 0.585 9.075 1.00 95.31 262 VAL A CA 1
ATOM 1992 C C . VAL A 1 262 ? -12.287 1.352 8.425 1.00 95.31 262 VAL A C 1
ATOM 1994 O O . VAL A 1 262 ? -12.072 2.421 7.852 1.00 95.31 262 VAL A O 1
ATOM 1997 N N . HIS A 1 263 ? -13.485 0.786 8.482 1.00 93.88 263 HIS A N 1
ATOM 1998 C CA . HIS A 1 263 ? -14.705 1.377 7.945 1.00 93.88 263 HIS A CA 1
ATOM 1999 C C . HIS A 1 263 ? -15.662 1.724 9.078 1.00 93.88 263 HIS A C 1
ATOM 2001 O O . HIS A 1 263 ? -15.692 1.015 10.083 1.00 93.88 263 HIS A O 1
ATOM 2007 N N . ASP A 1 264 ? -16.429 2.782 8.839 1.00 92.31 264 ASP A N 1
ATOM 2008 C CA . ASP A 1 264 ? -17.718 3.076 9.456 1.00 92.31 264 ASP A CA 1
ATOM 2009 C C . ASP A 1 264 ? -18.790 2.494 8.517 1.00 92.31 264 ASP A C 1
ATOM 2011 O O . ASP A 1 264 ? -18.939 2.946 7.372 1.00 92.31 264 ASP A O 1
ATOM 2015 N N . ARG A 1 265 ? -19.433 1.388 8.911 1.00 89.25 265 ARG A N 1
ATOM 2016 C CA . ARG A 1 265 ? -20.349 0.662 8.011 1.00 89.25 265 ARG A CA 1
ATOM 2017 C C . ARG A 1 265 ? -21.777 1.177 8.057 1.00 89.25 265 ARG A C 1
ATOM 2019 O O . ARG A 1 265 ? -22.497 0.980 7.071 1.00 89.25 265 ARG A O 1
ATOM 2026 N N . ASP A 1 266 ? -22.192 1.784 9.158 1.00 89.56 266 ASP A N 1
ATOM 2027 C CA . ASP A 1 266 ? -23.545 2.308 9.339 1.00 89.56 266 ASP A CA 1
ATOM 2028 C C . ASP A 1 266 ? -23.643 3.836 9.187 1.00 89.56 266 ASP A C 1
ATOM 2030 O O . ASP A 1 266 ? -24.757 4.372 9.175 1.00 89.56 266 ASP A O 1
ATOM 2034 N N . ALA A 1 267 ? -22.513 4.490 8.905 1.00 86.62 267 ALA A N 1
ATOM 2035 C CA . ALA A 1 267 ? -22.360 5.923 8.688 1.00 86.62 267 ALA A CA 1
ATOM 2036 C C . ALA A 1 267 ? -22.728 6.760 9.925 1.00 86.62 267 ALA A C 1
ATOM 2038 O O . ALA A 1 267 ? -23.250 7.875 9.786 1.00 86.62 267 ALA A O 1
ATOM 2039 N N . ASP A 1 268 ? -22.505 6.222 11.127 1.00 87.31 268 ASP A N 1
ATOM 2040 C CA . ASP A 1 268 ? -22.759 6.915 12.393 1.00 87.31 268 ASP A CA 1
ATOM 2041 C C . ASP A 1 268 ? -21.555 7.735 12.904 1.00 87.31 268 ASP A C 1
ATOM 2043 O O . ASP A 1 268 ? -21.694 8.542 13.832 1.00 87.31 268 ASP A O 1
ATOM 2047 N N . GLY A 1 269 ? -20.409 7.612 12.230 1.00 85.81 269 GLY A N 1
ATOM 2048 C CA . GLY A 1 269 ? -19.141 8.262 12.538 1.00 85.81 269 GLY A CA 1
ATOM 2049 C C . GLY A 1 269 ? -18.161 7.388 13.327 1.00 85.81 269 GLY A C 1
ATOM 2050 O O . GLY A 1 269 ? -16.999 7.790 13.479 1.00 85.81 269 GLY A O 1
ATOM 2051 N N . ASP A 1 270 ? -18.578 6.217 13.814 1.00 89.12 270 ASP A N 1
ATOM 2052 C CA . ASP A 1 270 ? -17.728 5.275 14.530 1.00 89.12 270 ASP A CA 1
ATOM 2053 C C . ASP A 1 270 ? -17.125 4.241 13.571 1.00 89.12 270 ASP A C 1
ATOM 2055 O O . ASP A 1 270 ? -17.802 3.474 12.905 1.00 89.12 270 ASP A O 1
ATOM 2059 N N . TYR A 1 271 ? -15.795 4.167 13.543 1.00 91.38 271 TYR A N 1
ATOM 2060 C CA . TYR A 1 271 ? -15.074 3.190 12.724 1.00 91.38 271 TYR A CA 1
ATOM 2061 C C . TYR A 1 271 ? -14.957 1.861 13.473 1.00 91.38 271 TYR A C 1
ATOM 2063 O O . TYR A 1 271 ? -14.020 1.637 14.245 1.00 91.38 271 TYR A O 1
ATOM 2071 N N . GLU A 1 272 ? -15.920 0.975 13.274 1.00 93.62 272 GLU A N 1
ATOM 2072 C CA . GLU A 1 272 ? -16.144 -0.241 14.052 1.00 93.62 272 GLU A CA 1
ATOM 2073 C C . GLU A 1 272 ? -15.683 -1.531 13.351 1.00 93.62 272 GLU A C 1
ATOM 2075 O O . GLU A 1 272 ? -15.554 -2.579 13.998 1.00 93.62 272 GLU A O 1
ATOM 2080 N N . SER A 1 273 ? -15.369 -1.466 12.054 1.00 94.81 273 SER A N 1
ATOM 2081 C CA . SER A 1 273 ? -15.023 -2.641 11.240 1.00 94.81 273 SER A CA 1
ATOM 2082 C C . SER A 1 273 ? -13.597 -2.589 10.685 1.00 94.81 273 SER A C 1
ATOM 2084 O O . SER A 1 273 ? -13.222 -1.646 9.995 1.00 94.81 273 SER A O 1
ATOM 2086 N N . LEU A 1 274 ? -12.787 -3.630 10.923 1.00 96.25 274 LEU A N 1
ATOM 2087 C CA . LEU A 1 274 ? -11.497 -3.810 10.241 1.00 96.25 274 LEU A CA 1
ATOM 2088 C C . LEU A 1 274 ? -11.711 -4.485 8.882 1.00 96.25 274 LEU A C 1
ATOM 2090 O O . LEU A 1 274 ? -11.990 -5.682 8.824 1.00 96.25 274 LEU A O 1
ATOM 2094 N N . ALA A 1 275 ? -11.517 -3.737 7.801 1.00 95.00 275 ALA A N 1
ATOM 2095 C CA . ALA A 1 275 ? -11.812 -4.191 6.447 1.00 95.00 275 ALA A CA 1
ATOM 2096 C C . ALA A 1 275 ? -10.630 -4.870 5.756 1.00 95.00 275 ALA A C 1
ATOM 2098 O O . ALA A 1 275 ? -10.741 -5.967 5.210 1.00 95.00 275 ALA A O 1
ATOM 2099 N N . HIS A 1 276 ? -9.467 -4.223 5.802 1.00 96.06 276 HIS A N 1
ATOM 2100 C CA . HIS A 1 276 ? -8.264 -4.710 5.138 1.00 96.06 276 HIS A CA 1
ATOM 2101 C C . HIS A 1 276 ? -7.071 -4.636 6.078 1.00 96.06 276 HIS A C 1
ATOM 2103 O O . HIS A 1 276 ? -6.939 -3.706 6.871 1.00 96.06 276 HIS A O 1
ATOM 2109 N N . LEU A 1 277 ? -6.167 -5.607 5.962 1.00 96.88 277 LEU A N 1
ATOM 2110 C CA . LEU A 1 277 ? -4.868 -5.577 6.620 1.00 96.88 277 LEU A CA 1
ATOM 2111 C C . LEU A 1 277 ? -3.840 -6.243 5.713 1.00 96.88 277 LEU A C 1
ATOM 2113 O O . LEU A 1 277 ? -3.995 -7.401 5.324 1.00 96.88 277 LEU A O 1
ATOM 2117 N N . TRP A 1 278 ? -2.764 -5.524 5.409 1.00 97.50 278 TRP A N 1
ATOM 2118 C CA . TRP A 1 278 ? -1.690 -6.016 4.556 1.00 97.50 278 TRP A CA 1
ATOM 2119 C C . TRP A 1 278 ? -0.314 -5.606 5.082 1.00 97.50 278 TRP A C 1
ATOM 2121 O O . TRP A 1 278 ? -0.146 -4.558 5.702 1.00 97.50 278 TRP A O 1
ATOM 2131 N N . VAL A 1 279 ? 0.685 -6.459 4.839 1.00 98.12 279 VAL A N 1
ATOM 2132 C CA . VAL A 1 279 ? 2.088 -6.229 5.206 1.00 98.12 279 VAL A CA 1
ATOM 2133 C C . VAL A 1 279 ? 2.983 -6.667 4.050 1.00 98.12 279 VAL A C 1
ATOM 2135 O O . VAL A 1 279 ? 2.912 -7.823 3.601 1.00 98.12 279 VAL A O 1
ATOM 2138 N N . ALA A 1 280 ? 3.857 -5.758 3.618 1.00 97.69 280 ALA A N 1
ATOM 2139 C CA . ALA A 1 280 ? 4.865 -6.014 2.595 1.00 97.69 280 ALA A CA 1
ATOM 2140 C C . ALA A 1 280 ? 5.781 -7.180 3.003 1.00 97.69 280 ALA A C 1
ATOM 2142 O O . ALA A 1 280 ? 6.049 -7.405 4.191 1.00 97.69 280 ALA A O 1
ATOM 2143 N N . LYS A 1 281 ? 6.234 -7.974 2.027 1.00 96.56 281 LYS A N 1
ATOM 2144 C CA . LYS A 1 281 ? 6.828 -9.301 2.281 1.00 96.56 281 LYS A CA 1
ATOM 2145 C C . LYS A 1 281 ? 8.011 -9.266 3.242 1.00 96.56 281 LYS A C 1
ATOM 2147 O O . LYS A 1 281 ? 8.031 -10.055 4.192 1.00 96.56 281 LYS A O 1
ATOM 2152 N N . VAL A 1 282 ? 8.940 -8.327 3.070 1.00 97.00 282 VAL A N 1
ATOM 2153 C CA . VAL A 1 282 ? 10.144 -8.232 3.919 1.00 97.00 282 VAL A CA 1
ATOM 2154 C C . VAL A 1 282 ? 9.832 -7.882 5.379 1.00 97.00 282 VAL A C 1
ATOM 2156 O O . VAL A 1 282 ? 10.641 -8.154 6.272 1.00 97.00 282 VAL A O 1
ATOM 2159 N N . TRP A 1 283 ? 8.653 -7.308 5.637 1.00 96.75 283 TRP A N 1
ATOM 2160 C CA . TRP A 1 283 ? 8.198 -6.857 6.954 1.00 96.75 283 TRP A CA 1
ATOM 2161 C C . TRP A 1 283 ? 7.312 -7.875 7.682 1.00 96.75 283 TRP A C 1
ATOM 2163 O O . TRP A 1 283 ? 6.972 -7.695 8.859 1.00 96.75 283 TRP A O 1
ATOM 2173 N N . ARG A 1 284 ? 6.965 -8.987 7.027 1.00 95.81 284 ARG A N 1
ATOM 2174 C CA . ARG A 1 284 ? 6.170 -10.056 7.640 1.00 95.81 284 ARG A CA 1
ATOM 2175 C C . ARG A 1 284 ? 6.905 -10.700 8.805 1.00 95.81 284 ARG A C 1
ATOM 2177 O O . ARG A 1 284 ? 8.129 -10.755 8.857 1.00 95.81 284 ARG A O 1
ATOM 2184 N N . ARG A 1 285 ? 6.121 -11.204 9.764 1.00 94.69 285 ARG A N 1
ATOM 2185 C CA . ARG A 1 285 ? 6.608 -11.851 10.998 1.00 94.69 285 ARG A CA 1
ATOM 2186 C C . ARG A 1 285 ? 7.499 -10.953 11.880 1.00 94.69 285 ARG A C 1
ATOM 2188 O O . ARG A 1 285 ? 8.120 -11.449 12.811 1.00 94.69 285 ARG A O 1
ATOM 2195 N N . ARG A 1 286 ? 7.504 -9.631 11.657 1.00 95.62 286 ARG A N 1
ATOM 2196 C CA . ARG A 1 286 ? 8.182 -8.629 12.508 1.00 95.62 286 ARG A CA 1
ATOM 2197 C C . ARG A 1 286 ? 7.235 -7.877 13.449 1.00 95.62 286 ARG A C 1
ATOM 2199 O O . ARG A 1 286 ? 7.594 -6.847 14.002 1.00 95.62 286 ARG A O 1
ATOM 2206 N N . GLY A 1 287 ? 6.002 -8.364 13.600 1.00 95.69 287 GLY A N 1
ATOM 2207 C CA . GLY A 1 287 ? 4.993 -7.754 14.472 1.00 95.69 287 GLY A CA 1
ATOM 2208 C C . GLY A 1 287 ? 4.273 -6.530 13.893 1.00 95.69 287 GLY A C 1
ATOM 2209 O O . GLY A 1 287 ? 3.445 -5.964 14.595 1.00 95.69 287 GLY A O 1
ATOM 2210 N N . VAL A 1 288 ? 4.520 -6.147 12.631 1.00 96.50 288 VAL A N 1
ATOM 2211 C CA . VAL A 1 288 ? 3.868 -4.988 11.982 1.00 96.50 288 VAL A CA 1
ATOM 2212 C C . VAL A 1 288 ? 2.342 -5.114 11.995 1.00 96.50 288 VAL A C 1
ATOM 2214 O O . VAL A 1 288 ? 1.663 -4.226 12.498 1.00 96.50 288 VAL A O 1
ATOM 2217 N N . ALA A 1 289 ? 1.807 -6.252 11.544 1.00 97.25 289 ALA A N 1
ATOM 2218 C CA . ALA A 1 289 ? 0.366 -6.515 11.527 1.00 97.25 289 ALA A CA 1
ATOM 2219 C C . ALA A 1 289 ? -0.278 -6.433 12.923 1.00 97.25 289 ALA A C 1
ATOM 2221 O O . ALA A 1 289 ? -1.305 -5.787 13.106 1.00 97.25 289 ALA A O 1
ATOM 2222 N N . ALA A 1 290 ? 0.352 -7.049 13.929 1.00 96.12 290 ALA A N 1
ATOM 2223 C CA . ALA A 1 290 ? -0.125 -6.996 15.311 1.00 96.12 290 ALA A CA 1
ATOM 2224 C C . ALA A 1 290 ? -0.049 -5.570 15.883 1.00 96.12 290 ALA A C 1
ATOM 2226 O O . ALA A 1 290 ? -0.927 -5.149 16.632 1.00 96.12 290 ALA A O 1
ATOM 2227 N N . GLY A 1 291 ? 0.987 -4.811 15.508 1.00 94.69 291 GLY A N 1
ATOM 2228 C CA . GLY A 1 291 ? 1.133 -3.400 15.845 1.00 94.69 291 GLY A CA 1
ATOM 2229 C C . GLY A 1 291 ? 0.002 -2.548 15.274 1.00 94.69 291 GLY A C 1
ATOM 2230 O O . GLY A 1 291 ? -0.616 -1.809 16.035 1.00 94.69 291 GLY A O 1
ATOM 2231 N N . LEU A 1 292 ? -0.299 -2.701 13.981 1.00 96.06 292 LEU A N 1
ATOM 2232 C CA . LEU A 1 292 ? -1.413 -2.027 13.307 1.00 96.06 292 LEU A CA 1
ATOM 2233 C C . LEU A 1 292 ? -2.750 -2.353 13.970 1.00 96.06 292 LEU A C 1
ATOM 2235 O O . LEU A 1 292 ? -3.469 -1.440 14.360 1.00 96.06 292 LEU A O 1
ATOM 2239 N N . LEU A 1 293 ? -3.040 -3.638 14.185 1.00 96.12 293 LEU A N 1
ATOM 2240 C CA . LEU A 1 293 ? -4.277 -4.079 14.829 1.00 96.12 293 LEU A CA 1
ATOM 2241 C C . LEU A 1 293 ? -4.428 -3.505 16.244 1.00 96.12 293 LEU A C 1
ATOM 2243 O O . LEU A 1 293 ? -5.494 -3.024 16.616 1.00 96.12 293 LEU A O 1
ATOM 2247 N N . ARG A 1 294 ? -3.347 -3.504 17.031 1.00 94.69 294 ARG A N 1
ATOM 2248 C CA . ARG A 1 294 ? -3.340 -2.904 18.369 1.00 94.69 294 ARG A CA 1
ATOM 2249 C C . ARG A 1 294 ? -3.599 -1.399 18.324 1.00 94.69 294 ARG A C 1
ATOM 2251 O O . ARG A 1 294 ? -4.308 -0.897 19.189 1.00 94.69 294 ARG A O 1
ATOM 2258 N N . VAL A 1 295 ? -3.021 -0.678 17.360 1.00 91.62 295 VAL A N 1
ATOM 2259 C CA . VAL A 1 295 ? -3.269 0.765 17.207 1.00 91.62 295 VAL A CA 1
ATOM 2260 C C . VAL A 1 295 ? -4.709 1.021 16.775 1.00 91.62 295 VAL A C 1
ATOM 2262 O O . VAL A 1 295 ? -5.351 1.864 17.391 1.00 91.62 295 VAL A O 1
ATOM 2265 N N . ALA A 1 296 ? -5.230 0.270 15.801 1.00 93.50 296 ALA A N 1
ATOM 2266 C CA . ALA A 1 296 ? -6.616 0.384 15.352 1.00 93.50 296 ALA A CA 1
ATOM 2267 C C . ALA A 1 296 ? -7.588 0.208 16.524 1.00 93.50 296 ALA A C 1
ATOM 2269 O O . ALA A 1 296 ? -8.355 1.111 16.830 1.00 93.50 296 ALA A O 1
ATOM 2270 N N . ARG A 1 297 ? -7.458 -0.888 17.278 1.00 93.62 297 ARG A N 1
ATOM 2271 C CA . ARG A 1 297 ? -8.290 -1.160 18.461 1.00 93.62 297 ARG A CA 1
ATOM 2272 C C . ARG A 1 297 ? -8.105 -0.170 19.610 1.00 93.62 297 ARG A C 1
ATOM 2274 O O . ARG A 1 297 ? -8.992 -0.011 20.437 1.00 93.62 297 ARG A O 1
ATOM 2281 N N . GLY A 1 298 ? -6.922 0.428 19.724 1.00 90.81 298 GLY A N 1
ATOM 2282 C CA . GLY A 1 298 ? -6.640 1.427 20.750 1.00 90.81 298 GLY A CA 1
ATOM 2283 C C . GLY A 1 298 ? -7.228 2.802 20.433 1.00 90.81 298 GLY A C 1
ATOM 2284 O O . GLY A 1 298 ? -7.314 3.628 21.337 1.00 90.81 298 GLY A O 1
ATOM 2285 N N . ARG A 1 299 ? -7.588 3.056 19.169 1.00 88.44 299 ARG A N 1
ATOM 2286 C CA . ARG A 1 299 ? -8.097 4.350 18.690 1.00 88.44 299 ARG A CA 1
ATOM 2287 C C . ARG A 1 299 ? -9.564 4.314 18.287 1.00 88.44 299 ARG A C 1
ATOM 2289 O O . ARG A 1 299 ? -10.229 5.332 18.415 1.00 88.44 299 ARG A O 1
ATOM 2296 N N . PHE A 1 300 ? -10.044 3.167 17.827 1.00 91.19 300 PHE A N 1
ATOM 2297 C CA . PHE A 1 300 ? -11.375 2.999 17.266 1.00 91.19 300 PHE A CA 1
ATOM 2298 C C . PHE A 1 300 ? -12.091 1.823 17.942 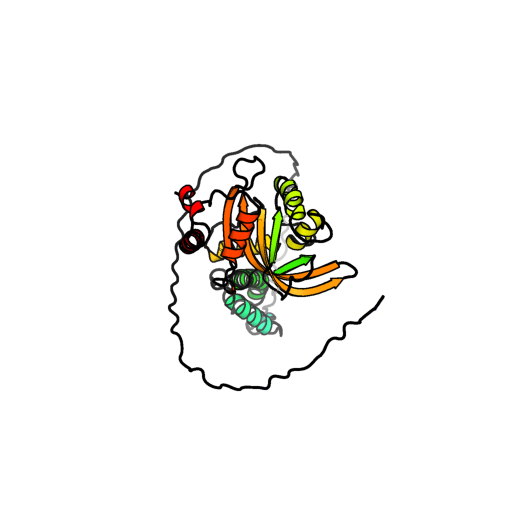1.00 91.19 300 PHE A C 1
ATOM 2300 O O . PHE A 1 300 ? -11.419 0.871 18.368 1.00 91.19 300 PHE A O 1
ATOM 2307 N N . PRO A 1 301 ? -13.431 1.856 18.052 1.00 92.69 301 PRO A N 1
ATOM 2308 C CA . PRO A 1 301 ? -14.230 0.813 18.693 1.00 92.69 301 PRO A CA 1
ATOM 2309 C C . PRO A 1 301 ? -14.378 -0.431 17.798 1.00 92.69 301 PRO A C 1
ATOM 2311 O O . PRO A 1 301 ? -15.479 -0.927 17.576 1.00 92.69 301 PRO A O 1
ATOM 2314 N N . ILE A 1 302 ? -13.259 -0.961 17.293 1.00 94.94 302 ILE A N 1
ATOM 2315 C CA . ILE A 1 302 ? -13.245 -2.114 16.391 1.00 94.94 302 ILE A CA 1
ATOM 2316 C C . ILE A 1 302 ? -13.899 -3.308 17.080 1.00 94.94 302 ILE A C 1
ATOM 2318 O O . ILE A 1 302 ? -13.370 -3.848 18.058 1.00 94.94 302 ILE A O 1
ATOM 2322 N N . SER A 1 303 ? -15.039 -3.714 16.536 1.00 94.06 303 SER A N 1
ATOM 2323 C CA . SER A 1 303 ? -15.885 -4.790 17.038 1.00 94.06 303 SER A CA 1
ATOM 2324 C C . SER A 1 303 ? -15.985 -5.953 16.049 1.00 94.06 303 SER A C 1
ATOM 2326 O O . SER A 1 303 ? -16.294 -7.072 16.461 1.00 94.06 303 SER A O 1
ATOM 2328 N N . GLY A 1 304 ? -15.660 -5.727 14.772 1.00 93.56 304 GLY A N 1
ATOM 2329 C CA . GLY A 1 304 ? -15.728 -6.737 13.718 1.00 93.56 304 GLY A CA 1
ATOM 2330 C C . GLY A 1 304 ? -14.524 -6.738 12.776 1.00 93.56 304 GLY A C 1
ATOM 2331 O O . GLY A 1 304 ? -13.741 -5.787 12.710 1.00 93.56 304 GLY A O 1
ATOM 2332 N N . VAL A 1 305 ? -14.384 -7.839 12.037 1.00 95.06 305 VAL A N 1
ATOM 2333 C CA . VAL A 1 305 ? -13.459 -7.973 10.904 1.00 95.06 305 VAL A CA 1
ATOM 2334 C C . VAL A 1 305 ? -14.278 -8.358 9.686 1.00 95.06 305 VAL A C 1
ATOM 2336 O O . VAL A 1 305 ? -15.074 -9.293 9.743 1.00 95.06 305 VAL A O 1
ATOM 2339 N N . GLU A 1 306 ? -14.075 -7.653 8.582 1.00 93.12 306 GLU A N 1
ATOM 2340 C CA . GLU A 1 306 ? -14.798 -7.938 7.351 1.00 93.12 306 GLU A CA 1
ATOM 2341 C C . GLU A 1 306 ? -14.248 -9.193 6.665 1.00 93.12 306 GLU A C 1
ATOM 2343 O O . GLU A 1 306 ? -13.038 -9.416 6.576 1.00 93.12 306 GLU A O 1
ATOM 2348 N N . GLY A 1 307 ? -15.159 -10.041 6.189 1.00 87.19 307 GLY A N 1
ATOM 2349 C CA . GLY A 1 307 ? -14.823 -11.286 5.508 1.00 87.19 307 GLY A CA 1
ATOM 2350 C C . GLY A 1 307 ? -14.649 -11.130 3.990 1.00 87.19 307 GLY A C 1
ATOM 2351 O O . GLY A 1 307 ? -15.190 -10.197 3.393 1.00 87.19 307 GLY A O 1
ATOM 2352 N N . PRO A 1 308 ? -13.959 -12.086 3.332 1.00 89.56 308 PRO A N 1
ATOM 2353 C CA . PRO A 1 308 ? -13.363 -13.295 3.896 1.00 89.56 308 PRO A CA 1
ATOM 2354 C C . PRO A 1 308 ? -11.964 -13.052 4.484 1.00 89.56 308 PRO A C 1
ATOM 2356 O O . PRO A 1 308 ? -11.140 -12.339 3.912 1.00 89.56 308 PRO A O 1
ATOM 2359 N N . VAL A 1 309 ? -11.668 -13.721 5.601 1.00 90.50 309 VAL A N 1
ATOM 2360 C CA . VAL A 1 309 ? -10.369 -13.641 6.284 1.00 90.50 309 VAL A CA 1
ATOM 2361 C C . VAL A 1 309 ? -9.443 -14.757 5.791 1.00 90.50 309 VAL A C 1
ATOM 2363 O O . VAL A 1 309 ? -9.842 -15.917 5.714 1.00 90.50 309 VAL A O 1
ATOM 2366 N N . THR A 1 310 ? -8.191 -14.426 5.472 1.00 92.06 310 THR A N 1
ATOM 2367 C CA . THR A 1 310 ? -7.168 -15.416 5.088 1.00 92.06 310 THR A CA 1
ATOM 2368 C C . THR A 1 310 ? -6.697 -16.240 6.291 1.00 92.06 310 THR A C 1
ATOM 2370 O O . THR A 1 310 ? -6.792 -15.786 7.429 1.00 92.06 310 THR A O 1
ATOM 2373 N N . ASP A 1 311 ? -6.105 -17.418 6.069 1.00 93.50 311 ASP A N 1
ATOM 2374 C CA . ASP A 1 311 ? -5.577 -18.262 7.159 1.00 93.50 311 ASP A CA 1
ATOM 2375 C C . ASP A 1 311 ? -4.552 -17.528 8.040 1.00 93.50 311 ASP A C 1
ATOM 2377 O O . ASP A 1 311 ? -4.590 -17.615 9.270 1.00 93.50 311 ASP A O 1
ATOM 2381 N N . ASP A 1 312 ? -3.655 -16.756 7.416 1.00 93.12 312 ASP A N 1
ATOM 2382 C CA . ASP A 1 312 ? -2.681 -15.922 8.124 1.00 93.12 312 ASP A CA 1
ATOM 2383 C C . ASP A 1 312 ? -3.364 -14.799 8.924 1.00 93.12 312 ASP A C 1
ATOM 2385 O O . ASP A 1 312 ? -2.960 -14.515 10.057 1.00 93.12 312 ASP A O 1
ATOM 2389 N N . GLY A 1 313 ? -4.413 -14.183 8.369 1.00 93.94 313 GLY A N 1
ATOM 2390 C CA . GLY A 1 313 ? -5.228 -13.183 9.061 1.00 93.94 313 GLY A CA 1
ATOM 2391 C C . GLY A 1 313 ? -5.958 -13.775 10.265 1.00 93.94 313 GLY A C 1
ATOM 2392 O O . GLY A 1 313 ? -5.911 -13.220 11.361 1.00 93.94 313 GLY A O 1
ATOM 2393 N N . LEU A 1 314 ? -6.547 -14.959 10.111 1.00 94.81 314 LEU A N 1
ATOM 2394 C CA . LEU A 1 314 ? -7.230 -15.663 11.190 1.00 94.81 314 LEU A CA 1
ATOM 2395 C C . LEU A 1 314 ? -6.254 -16.064 12.302 1.00 94.81 314 LEU A C 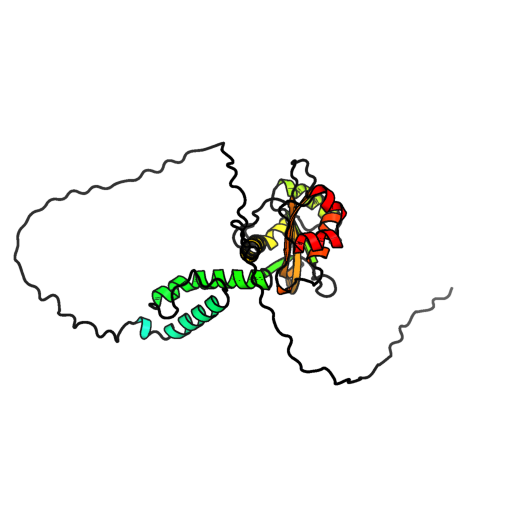1
ATOM 2397 O O . LEU A 1 314 ? -6.567 -15.923 13.485 1.00 94.81 314 LEU A O 1
ATOM 2401 N N . ALA A 1 315 ? -5.049 -16.518 11.946 1.00 95.19 315 ALA A N 1
ATOM 2402 C CA . ALA A 1 315 ? -3.991 -16.797 12.912 1.00 95.19 315 ALA A CA 1
ATOM 2403 C C . ALA A 1 315 ? -3.565 -15.533 13.683 1.00 95.19 315 ALA A C 1
ATOM 2405 O O . ALA A 1 315 ? -3.393 -15.586 14.903 1.00 95.19 315 ALA A O 1
ATOM 2406 N N . LEU A 1 316 ? -3.438 -14.391 12.997 1.00 95.94 316 LEU A N 1
ATOM 2407 C CA . LEU A 1 316 ? -3.151 -13.099 13.624 1.00 95.94 316 LEU A CA 1
ATOM 2408 C C . LEU A 1 316 ? -4.251 -12.692 14.614 1.00 95.94 316 LEU A C 1
ATOM 2410 O O . LEU A 1 316 ? -3.934 -12.333 15.752 1.00 95.94 316 LEU A O 1
ATOM 2414 N N . ILE A 1 317 ? -5.518 -12.762 14.196 1.00 95.44 317 ILE A N 1
ATOM 2415 C CA . ILE A 1 317 ? -6.673 -12.382 15.018 1.00 95.44 317 ILE A CA 1
ATOM 2416 C C . ILE A 1 317 ? -6.760 -13.293 16.245 1.00 95.44 317 ILE A C 1
ATOM 2418 O O . ILE A 1 317 ? -6.837 -12.793 17.361 1.00 95.44 317 ILE A O 1
ATOM 2422 N N . ARG A 1 318 ? -6.618 -14.615 16.087 1.00 95.50 318 ARG A N 1
ATOM 2423 C CA . ARG A 1 318 ? -6.581 -15.564 17.219 1.00 95.50 318 ARG A CA 1
ATOM 2424 C C . ARG A 1 318 ? -5.510 -15.219 18.247 1.00 95.50 318 ARG A C 1
ATOM 2426 O O . ARG A 1 318 ? -5.744 -15.359 19.443 1.00 95.50 318 ARG A O 1
ATOM 2433 N N . ALA A 1 319 ? -4.341 -14.781 17.787 1.00 95.56 319 ALA A N 1
ATOM 2434 C CA . ALA A 1 319 ? -3.227 -14.455 18.666 1.00 95.56 319 ALA A CA 1
ATOM 2435 C C . ALA A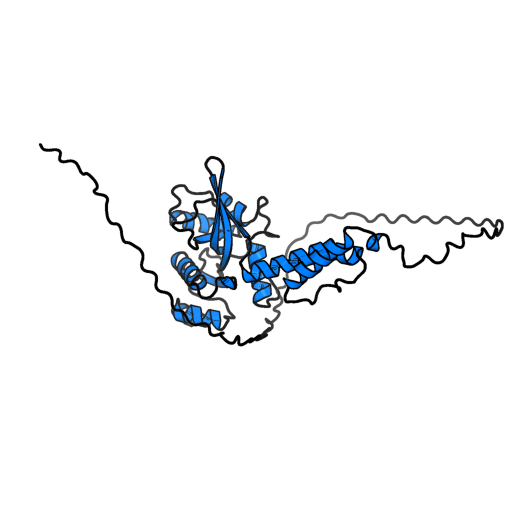 1 319 ? -3.359 -13.078 19.339 1.00 95.56 319 ALA A C 1
ATOM 2437 O O . ALA A 1 319 ? -2.869 -12.904 20.451 1.00 95.56 319 ALA A O 1
ATOM 2438 N N . SER A 1 320 ? -3.974 -12.099 18.667 1.00 94.69 320 SER A N 1
ATOM 2439 C CA . SER A 1 320 ? -3.875 -10.680 19.057 1.00 94.69 320 SER A CA 1
ATOM 2440 C C . SER A 1 320 ? -5.210 -10.028 19.422 1.00 94.69 320 SER A C 1
ATOM 2442 O O . SER A 1 320 ? -5.218 -8.993 20.083 1.00 94.69 320 SER A O 1
ATOM 2444 N N . ALA A 1 321 ? -6.326 -10.590 18.963 1.00 93.69 321 ALA A N 1
ATOM 2445 C CA . ALA A 1 321 ? -7.670 -10.037 19.094 1.00 93.69 321 ALA A CA 1
ATOM 2446 C C . ALA A 1 321 ? -8.753 -11.138 18.996 1.00 93.69 321 ALA A C 1
ATOM 2448 O O . ALA A 1 321 ? -9.602 -11.084 18.106 1.00 93.69 321 ALA A O 1
ATOM 2449 N N . PRO A 1 322 ? -8.713 -12.174 19.855 1.00 92.81 322 PRO A N 1
ATOM 2450 C CA . PRO A 1 322 ? -9.582 -13.346 19.717 1.00 92.81 322 PRO A CA 1
ATOM 2451 C C . PRO A 1 322 ? -11.078 -13.020 19.838 1.00 92.81 322 PRO A C 1
ATOM 2453 O O . PRO A 1 322 ? -11.905 -13.739 19.288 1.00 92.81 322 PRO A O 1
ATOM 2456 N N . ASP A 1 323 ? -11.422 -11.931 20.520 1.00 93.25 323 ASP A N 1
ATOM 2457 C CA . ASP A 1 323 ? -12.782 -11.411 20.658 1.00 93.25 323 ASP A CA 1
ATOM 2458 C C . ASP A 1 323 ? -13.398 -10.921 19.337 1.00 93.25 323 ASP A C 1
ATOM 2460 O O . ASP A 1 323 ? -14.617 -10.873 19.222 1.00 93.25 323 ASP A O 1
ATOM 2464 N N . LEU A 1 324 ? -12.585 -10.636 18.314 1.00 91.75 324 LEU A N 1
ATOM 2465 C CA . LEU A 1 324 ? -13.088 -10.266 16.987 1.00 91.75 324 LEU A CA 1
ATOM 2466 C C . LEU A 1 324 ? -13.559 -11.473 16.156 1.00 91.75 324 LEU A C 1
ATOM 2468 O O . LEU A 1 324 ? -14.175 -11.292 15.112 1.00 91.75 324 LEU A O 1
ATOM 2472 N N . ILE A 1 325 ? -13.279 -12.708 16.590 1.00 84.88 325 ILE A N 1
ATOM 2473 C CA . ILE A 1 325 ? -13.630 -13.928 15.838 1.00 84.88 325 ILE A CA 1
ATOM 2474 C C . ILE A 1 325 ? -15.111 -14.265 15.986 1.00 84.88 325 ILE A C 1
ATOM 2476 O O . ILE A 1 325 ? -15.724 -14.727 15.033 1.00 84.88 325 ILE A O 1
ATOM 2480 N N . SER A 1 326 ? -15.702 -14.007 17.155 1.00 70.94 326 SER A N 1
ATOM 2481 C CA . SER A 1 326 ? -17.116 -14.308 17.425 1.00 70.94 326 SER A CA 1
ATOM 2482 C C . SER A 1 326 ? -18.097 -13.513 16.561 1.00 70.94 326 SER A C 1
ATOM 2484 O O . SER A 1 326 ? -19.262 -13.883 16.498 1.00 70.94 326 SER A O 1
ATOM 2486 N N . ASN A 1 327 ? -17.621 -12.458 15.897 1.00 58.91 327 ASN A N 1
ATOM 2487 C CA . ASN A 1 327 ? -18.411 -11.612 15.005 1.00 58.91 327 ASN A CA 1
ATOM 2488 C C . ASN A 1 327 ? -18.053 -11.817 13.519 1.00 58.91 327 ASN A C 1
ATOM 2490 O O . ASN A 1 327 ? -18.574 -11.098 12.673 1.00 58.91 327 ASN A O 1
ATOM 2494 N N . ALA A 1 328 ? -17.137 -12.744 13.203 1.00 53.84 328 ALA A N 1
ATOM 2495 C CA . ALA A 1 328 ? -16.627 -12.980 11.848 1.00 53.84 328 ALA A CA 1
ATOM 2496 C C . ALA A 1 328 ? -17.204 -14.246 11.172 1.00 53.84 328 ALA A C 1
ATOM 2498 O O . ALA A 1 328 ? -16.837 -14.536 10.031 1.00 53.84 328 ALA A O 1
ATOM 2499 N N . GLU A 1 329 ? -18.063 -15.001 11.871 1.00 47.38 329 GLU A N 1
ATOM 2500 C CA . GLU A 1 329 ? -18.844 -16.138 11.339 1.00 47.38 329 GLU A CA 1
ATOM 2501 C C . GLU A 1 329 ? -20.233 -15.691 10.865 1.00 47.38 329 GLU A C 1
ATOM 2503 O O . GLU A 1 329 ? -20.662 -16.179 9.792 1.00 47.38 329 GLU A O 1
#

pLDDT: mean 71.43, std 25.02, range [22.53, 98.12]